Protein AF-A0A1E3YCH6-F1 (afdb_monomer)

Structure (mmCIF, N/CA/C/O backbone):
data_AF-A0A1E3YCH6-F1
#
_entry.id   AF-A0A1E3YCH6-F1
#
loop_
_atom_site.group_PDB
_atom_site.id
_atom_site.type_symbol
_atom_site.label_atom_id
_atom_site.label_alt_id
_atom_site.label_comp_id
_atom_site.label_asym_id
_atom_site.label_entity_id
_atom_site.label_seq_id
_atom_site.pdbx_PDB_ins_code
_atom_site.Cartn_x
_atom_site.Cartn_y
_atom_site.Cartn_z
_atom_site.occupancy
_atom_site.B_iso_or_equiv
_atom_site.auth_seq_id
_atom_site.auth_comp_id
_atom_site.auth_asym_id
_atom_site.auth_atom_id
_atom_site.pdbx_PDB_model_num
ATOM 1 N N . MET A 1 1 ? 40.379 -9.718 4.144 1.00 38.38 1 MET A N 1
ATOM 2 C CA . MET A 1 1 ? 40.893 -9.059 2.926 1.00 38.38 1 MET A CA 1
ATOM 3 C C . MET A 1 1 ? 40.021 -9.494 1.761 1.00 38.38 1 MET A C 1
ATOM 5 O O . MET A 1 1 ? 40.259 -10.548 1.189 1.00 38.38 1 MET A O 1
ATOM 9 N N . GLY A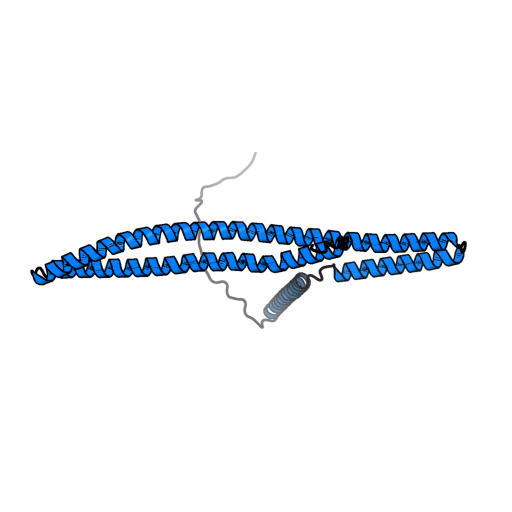 1 2 ? 38.925 -8.766 1.534 1.00 37.53 2 GLY A N 1
ATOM 10 C CA . GLY A 1 2 ? 37.940 -9.077 0.499 1.00 37.53 2 GLY A CA 1
ATOM 11 C C . GLY A 1 2 ? 38.467 -8.665 -0.868 1.00 37.53 2 GLY A C 1
ATOM 12 O O . GLY A 1 2 ? 38.965 -7.555 -1.035 1.00 37.53 2 GLY A O 1
ATOM 13 N N . PHE A 1 3 ? 38.409 -9.596 -1.808 1.00 41.53 3 PHE A N 1
ATOM 14 C CA . PHE A 1 3 ? 38.900 -9.455 -3.167 1.00 41.53 3 PHE A CA 1
ATOM 15 C C . PHE A 1 3 ? 37.960 -8.506 -3.930 1.00 41.53 3 PHE A C 1
ATOM 17 O O . PHE A 1 3 ? 36.980 -8.933 -4.533 1.00 41.53 3 PHE A O 1
ATOM 24 N N . PHE A 1 4 ? 38.222 -7.198 -3.852 1.00 44.94 4 PHE A N 1
ATOM 25 C CA . PHE A 1 4 ? 37.638 -6.215 -4.760 1.00 44.94 4 PHE A CA 1
ATOM 26 C C . PHE A 1 4 ? 38.246 -6.457 -6.139 1.00 44.94 4 PHE A C 1
ATOM 28 O O . PHE A 1 4 ? 39.256 -5.858 -6.504 1.00 44.94 4 PHE A O 1
ATOM 35 N N . ILE A 1 5 ? 37.653 -7.377 -6.901 1.00 47.94 5 ILE A N 1
ATOM 36 C CA . ILE A 1 5 ? 37.853 -7.400 -8.346 1.00 47.94 5 ILE A CA 1
ATOM 37 C C . ILE A 1 5 ? 37.174 -6.142 -8.859 1.00 47.94 5 ILE A C 1
ATOM 39 O O . ILE A 1 5 ? 35.973 -6.101 -9.104 1.00 47.94 5 ILE A O 1
ATOM 43 N N . SER A 1 6 ? 37.981 -5.102 -9.005 1.00 49.62 6 SER A N 1
ATOM 44 C CA . SER A 1 6 ? 37.776 -4.034 -9.963 1.00 49.62 6 SER A CA 1
ATOM 45 C C . SER A 1 6 ? 37.709 -4.651 -11.364 1.00 49.62 6 SER A C 1
ATOM 47 O O . SER A 1 6 ? 38.702 -4.689 -12.090 1.00 49.62 6 SER A O 1
ATOM 49 N N . LYS A 1 7 ? 36.551 -5.192 -11.743 1.00 47.59 7 LYS A N 1
ATOM 50 C CA . LYS A 1 7 ? 36.199 -5.367 -13.147 1.00 47.59 7 LYS A CA 1
ATOM 51 C C . LYS A 1 7 ? 35.344 -4.168 -13.500 1.00 47.59 7 LYS A C 1
ATOM 53 O O . LYS A 1 7 ? 34.335 -3.911 -12.857 1.00 47.59 7 LYS A O 1
ATOM 58 N N . ALA A 1 8 ? 35.785 -3.425 -14.504 1.00 49.09 8 ALA A N 1
ATOM 59 C CA . ALA A 1 8 ? 34.903 -2.594 -15.296 1.00 49.09 8 ALA A CA 1
ATOM 60 C C . ALA A 1 8 ? 33.828 -3.521 -15.885 1.00 49.09 8 ALA A C 1
ATOM 62 O O . ALA A 1 8 ? 34.021 -4.118 -16.941 1.00 49.09 8 ALA A O 1
ATOM 63 N N . GLU A 1 9 ? 32.771 -3.766 -15.121 1.00 57.81 9 GLU A N 1
ATOM 64 C CA . GLU A 1 9 ? 31.598 -4.499 -15.570 1.00 57.81 9 GLU A CA 1
ATOM 65 C C . GLU A 1 9 ? 31.009 -3.674 -16.714 1.00 57.81 9 GLU A C 1
ATOM 67 O O . GLU A 1 9 ? 30.908 -2.449 -16.593 1.00 57.81 9 GLU A O 1
ATOM 72 N N . ASP A 1 10 ? 30.765 -4.300 -17.872 1.00 76.50 10 ASP A N 1
ATOM 73 C CA . ASP A 1 10 ? 30.308 -3.572 -19.057 1.00 76.50 10 ASP A CA 1
ATOM 74 C C . ASP A 1 10 ? 29.110 -2.705 -18.639 1.00 76.50 10 ASP A C 1
ATOM 76 O O . ASP A 1 10 ? 28.150 -3.247 -18.082 1.00 76.50 10 ASP A O 1
ATOM 80 N N . PRO A 1 11 ? 29.128 -1.379 -18.884 1.00 77.62 11 PRO A N 1
ATOM 81 C CA . PRO A 1 11 ? 28.019 -0.508 -18.504 1.00 77.62 11 PRO A CA 1
ATOM 82 C C . PRO A 1 11 ? 26.674 -0.959 -19.094 1.00 77.62 11 PRO A C 1
ATOM 84 O O . PRO A 1 11 ? 25.625 -0.510 -18.646 1.00 77.62 11 PRO A O 1
ATOM 87 N N . GLU A 1 12 ? 26.694 -1.849 -20.090 1.00 79.56 12 GLU A N 1
ATOM 88 C CA . GLU A 1 12 ? 25.516 -2.534 -20.607 1.00 79.56 12 GLU A CA 1
ATOM 89 C C . GLU A 1 12 ? 24.907 -3.506 -19.596 1.00 79.56 12 GLU A C 1
ATOM 91 O O . GLU A 1 12 ? 23.718 -3.409 -19.308 1.00 79.56 12 GLU A O 1
ATOM 96 N N . VAL A 1 13 ? 25.729 -4.391 -19.031 1.00 84.75 13 VAL A N 1
ATOM 97 C CA . VAL A 1 13 ? 25.316 -5.398 -18.049 1.00 84.75 13 VAL A CA 1
ATOM 98 C C . VAL A 1 13 ? 24.802 -4.700 -16.797 1.00 84.75 13 VAL A C 1
ATOM 100 O O . VAL A 1 13 ? 23.682 -4.955 -16.376 1.00 84.75 13 VAL A O 1
ATOM 103 N N . MET A 1 14 ? 25.526 -3.691 -16.302 1.00 80.50 14 MET A N 1
ATOM 104 C CA . MET A 1 14 ? 25.080 -2.916 -15.137 1.00 80.50 14 MET A CA 1
ATOM 105 C C . MET A 1 14 ? 23.726 -2.225 -15.362 1.00 80.50 14 MET A C 1
ATOM 107 O O . MET A 1 14 ? 22.907 -2.120 -14.449 1.00 80.50 14 MET A O 1
ATOM 111 N N . LEU A 1 15 ? 23.477 -1.717 -16.574 1.00 84.06 15 LEU A N 1
ATOM 112 C CA . LEU A 1 15 ? 22.216 -1.055 -16.900 1.00 84.06 15 LEU A CA 1
ATOM 113 C C . LEU A 1 15 ? 21.072 -2.062 -17.086 1.00 84.06 15 LEU A C 1
ATOM 115 O O . LEU A 1 15 ? 19.935 -1.752 -16.730 1.00 84.06 15 LEU A O 1
ATOM 119 N N . GLN A 1 16 ? 21.361 -3.248 -17.625 1.00 85.25 16 GLN A N 1
ATOM 120 C CA . GLN A 1 16 ? 20.411 -4.359 -17.718 1.00 85.25 16 GLN A CA 1
ATOM 121 C C . GLN A 1 16 ? 20.028 -4.874 -16.326 1.00 85.25 16 GLN A C 1
ATOM 123 O O . GLN A 1 16 ? 18.833 -4.963 -16.036 1.00 85.25 16 GLN A O 1
ATOM 128 N N . ASP A 1 17 ? 21.007 -5.077 -15.445 1.00 84.44 17 ASP A N 1
ATOM 129 C CA . ASP A 1 17 ? 20.797 -5.469 -14.048 1.00 84.44 17 ASP A CA 1
ATOM 130 C C . ASP A 1 17 ? 19.935 -4.435 -13.315 1.00 84.44 17 ASP A C 1
ATOM 132 O O . ASP A 1 17 ? 18.950 -4.777 -12.661 1.00 84.44 17 ASP A O 1
ATOM 136 N N . ALA A 1 18 ? 20.226 -3.143 -13.504 1.00 81.75 18 ALA A N 1
ATOM 137 C CA . ALA A 1 18 ? 19.414 -2.070 -12.939 1.00 81.75 18 ALA A CA 1
ATOM 138 C C . ALA A 1 18 ? 17.969 -2.084 -13.475 1.00 81.75 18 ALA A C 1
ATOM 140 O O . ALA A 1 18 ? 17.027 -1.819 -12.726 1.00 81.75 18 ALA A O 1
ATOM 141 N N . ILE A 1 19 ? 17.750 -2.387 -14.762 1.00 83.75 19 ILE A N 1
ATOM 142 C CA . ILE A 1 19 ? 16.399 -2.536 -15.333 1.00 83.75 19 ILE A CA 1
ATOM 143 C C . ILE A 1 19 ? 15.665 -3.717 -14.698 1.00 83.75 19 ILE A C 1
ATOM 145 O O . ILE A 1 19 ? 14.473 -3.604 -14.400 1.00 83.75 19 ILE A O 1
ATOM 149 N N . GLU A 1 20 ? 16.343 -4.841 -14.500 1.00 87.50 20 GLU A N 1
ATOM 150 C CA . GLU A 1 20 ? 15.761 -6.018 -13.867 1.00 87.50 20 GLU A CA 1
ATOM 151 C C . GLU A 1 20 ? 15.415 -5.752 -12.397 1.00 87.50 20 GLU A C 1
ATOM 153 O O . GLU A 1 20 ? 14.291 -6.024 -11.968 1.00 87.50 20 GLU A O 1
ATOM 158 N N . GLU A 1 21 ? 16.299 -5.090 -11.653 1.00 86.00 21 GLU A N 1
ATOM 159 C CA . GLU A 1 21 ? 16.024 -4.651 -10.286 1.00 86.00 21 GLU A CA 1
ATOM 160 C C . GLU A 1 21 ? 14.825 -3.686 -10.229 1.00 86.00 21 GLU A C 1
ATOM 162 O O . GLU A 1 21 ? 13.919 -3.848 -9.402 1.00 86.00 21 GLU A O 1
ATOM 167 N N . MET A 1 22 ? 14.742 -2.723 -11.156 1.00 87.19 22 MET A N 1
ATOM 168 C CA . MET A 1 22 ? 13.583 -1.830 -11.288 1.00 87.19 22 MET A CA 1
ATOM 169 C C . MET A 1 22 ? 12.283 -2.600 -11.603 1.00 87.19 22 MET A C 1
ATOM 171 O O . MET A 1 22 ? 11.206 -2.258 -11.108 1.00 87.19 22 MET A O 1
ATOM 175 N N . ARG A 1 23 ? 12.351 -3.684 -12.386 1.00 86.56 23 ARG A N 1
ATOM 176 C CA . ARG A 1 23 ? 11.193 -4.555 -12.655 1.00 86.56 23 ARG A CA 1
ATOM 177 C C . ARG A 1 23 ? 10.772 -5.357 -11.427 1.00 86.56 23 ARG A C 1
ATOM 179 O O . ARG A 1 23 ? 9.576 -5.479 -11.179 1.00 86.56 23 ARG A O 1
ATOM 186 N N . ILE A 1 24 ? 11.724 -5.858 -10.643 1.00 90.06 24 ILE A N 1
ATOM 187 C CA . ILE A 1 24 ? 11.469 -6.619 -9.408 1.00 90.06 24 ILE A CA 1
ATOM 188 C C . ILE A 1 24 ? 10.917 -5.717 -8.295 1.00 90.06 24 ILE A C 1
ATOM 190 O O . ILE A 1 24 ? 10.119 -6.153 -7.461 1.00 90.06 24 ILE A O 1
ATOM 194 N N . THR A 1 25 ? 11.326 -4.452 -8.256 1.00 85.88 25 THR A N 1
ATOM 195 C CA . THR A 1 25 ? 10.873 -3.491 -7.239 1.00 85.88 25 THR A CA 1
ATOM 196 C C . THR A 1 25 ? 9.443 -3.003 -7.473 1.00 85.88 25 THR A C 1
ATOM 198 O O . THR A 1 25 ? 8.730 -2.772 -6.496 1.00 85.88 25 THR A O 1
ATOM 201 N N . MET A 1 26 ? 8.962 -2.928 -8.720 1.00 83.62 26 MET A N 1
ATOM 202 C CA . MET A 1 26 ? 7.580 -2.516 -9.020 1.00 83.62 26 MET A CA 1
ATOM 203 C C . MET A 1 26 ? 6.501 -3.338 -8.274 1.00 83.62 26 MET A C 1
ATOM 205 O O . MET A 1 26 ? 5.639 -2.732 -7.630 1.00 83.62 26 MET A O 1
ATOM 209 N N . PRO A 1 27 ? 6.534 -4.687 -8.274 1.00 87.06 27 PRO A N 1
ATOM 210 C CA . PRO A 1 27 ? 5.637 -5.507 -7.456 1.00 87.06 27 PRO A CA 1
ATOM 211 C C . PRO A 1 27 ? 5.798 -5.282 -5.950 1.00 87.06 27 PRO A C 1
ATOM 213 O O . PRO A 1 27 ? 4.807 -5.284 -5.218 1.00 87.06 27 PRO A O 1
ATOM 216 N N . LYS A 1 28 ? 7.029 -5.047 -5.470 1.00 87.56 28 LYS A N 1
ATOM 217 C CA .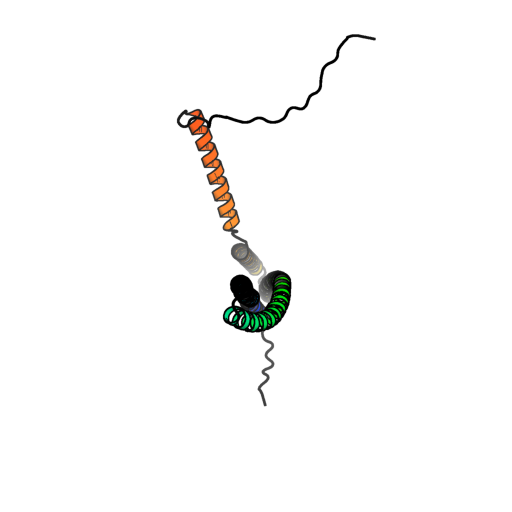 LYS A 1 28 ? 7.289 -4.794 -4.043 1.00 87.56 28 LYS A CA 1
ATOM 218 C C . LYS A 1 28 ? 6.605 -3.515 -3.567 1.00 87.56 28 LYS A C 1
ATOM 220 O O . LYS A 1 28 ? 6.048 -3.512 -2.473 1.00 87.56 28 LYS A O 1
ATOM 225 N N . LEU A 1 29 ? 6.540 -2.471 -4.395 1.00 88.12 29 LEU A N 1
ATOM 226 C CA . LEU A 1 29 ? 5.765 -1.267 -4.068 1.00 88.12 29 LEU A CA 1
ATOM 227 C C . LEU A 1 29 ? 4.274 -1.573 -3.847 1.00 88.12 29 LEU A C 1
ATOM 229 O O . LEU A 1 29 ? 3.649 -0.991 -2.965 1.00 88.12 29 LEU A O 1
ATOM 233 N N . ASN A 1 30 ? 3.707 -2.527 -4.594 1.00 89.25 30 ASN A N 1
ATOM 234 C CA . ASN A 1 30 ? 2.324 -2.953 -4.380 1.00 89.25 30 ASN A CA 1
ATOM 235 C C . ASN A 1 30 ? 2.145 -3.689 -3.042 1.00 89.25 30 ASN A C 1
ATOM 237 O O . ASN A 1 30 ? 1.131 -3.514 -2.376 1.00 89.25 30 ASN A O 1
ATOM 241 N N . SER A 1 31 ? 3.142 -4.466 -2.607 1.00 88.44 31 SER A N 1
ATOM 242 C CA . SER A 1 31 ? 3.097 -5.137 -1.299 1.00 88.44 31 SER A CA 1
ATOM 243 C C . SER A 1 31 ? 3.036 -4.153 -0.124 1.00 88.44 31 SER A C 1
ATOM 245 O O . SER A 1 31 ? 2.313 -4.406 0.835 1.00 88.44 31 SER A O 1
ATOM 247 N N . VAL A 1 32 ? 3.697 -2.992 -0.225 1.00 88.38 32 VAL A N 1
ATOM 248 C CA . VAL A 1 32 ? 3.603 -1.913 0.779 1.00 88.38 32 VAL A CA 1
ATOM 249 C C . VAL A 1 32 ? 2.179 -1.363 0.854 1.00 88.38 32 VAL A C 1
ATOM 251 O O . VAL A 1 32 ? 1.640 -1.146 1.941 1.00 88.38 32 VAL A O 1
ATOM 254 N N . LEU A 1 33 ? 1.534 -1.180 -0.299 1.00 91.00 33 LEU A N 1
ATOM 255 C CA . LEU A 1 33 ? 0.151 -0.724 -0.352 1.00 91.00 33 LEU A CA 1
ATOM 256 C C . LEU A 1 33 ? -0.813 -1.748 0.266 1.00 91.00 33 LEU A C 1
ATOM 258 O O . LEU A 1 33 ? -1.707 -1.380 1.026 1.00 91.00 33 LEU A O 1
ATOM 262 N N . VAL A 1 34 ? -0.598 -3.035 -0.011 1.00 93.44 34 VAL A N 1
ATOM 263 C CA . VAL A 1 34 ? -1.381 -4.127 0.583 1.00 93.44 34 VAL A CA 1
ATOM 264 C C . VAL A 1 34 ? -1.176 -4.188 2.096 1.00 93.44 34 VAL A C 1
ATOM 266 O O . VAL A 1 34 ? -2.154 -4.269 2.832 1.00 93.44 34 VAL A O 1
ATOM 269 N N . ALA A 1 35 ? 0.065 -4.091 2.576 1.00 92.06 35 ALA A N 1
ATOM 270 C CA . ALA A 1 35 ? 0.373 -4.119 4.003 1.00 92.06 35 ALA A CA 1
ATOM 271 C C . ALA A 1 35 ? -0.266 -2.937 4.749 1.00 92.06 35 ALA A C 1
ATOM 273 O O . ALA A 1 35 ? -0.913 -3.127 5.776 1.00 92.06 35 ALA A O 1
ATOM 274 N N . THR A 1 36 ? -0.153 -1.720 4.206 1.00 93.19 36 THR A N 1
ATOM 275 C CA . THR A 1 36 ? -0.797 -0.538 4.804 1.00 93.19 36 THR A CA 1
ATOM 276 C C . THR A 1 36 ? -2.320 -0.652 4.783 1.00 93.19 36 THR A C 1
ATOM 278 O O . THR A 1 36 ? -2.962 -0.317 5.777 1.00 93.19 36 THR A O 1
ATOM 281 N N . ARG A 1 37 ? -2.912 -1.196 3.709 1.00 95.81 37 ARG A N 1
ATOM 282 C CA . ARG A 1 37 ? -4.358 -1.450 3.651 1.00 95.81 37 ARG A CA 1
ATOM 283 C C . ARG A 1 37 ? -4.801 -2.491 4.673 1.00 95.81 37 ARG A C 1
ATOM 285 O O . ARG A 1 37 ? -5.828 -2.296 5.313 1.00 95.81 37 ARG A O 1
ATOM 292 N N . ALA A 1 38 ? -4.036 -3.567 4.842 1.00 95.69 38 ALA A N 1
ATOM 293 C CA . ALA A 1 38 ? -4.321 -4.600 5.832 1.00 95.69 38 ALA A CA 1
ATOM 294 C C . ALA A 1 38 ? -4.332 -4.019 7.254 1.00 95.69 38 ALA A C 1
ATOM 296 O O . ALA A 1 38 ? -5.237 -4.318 8.027 1.00 95.69 38 ALA A O 1
ATOM 297 N N . THR A 1 39 ? -3.393 -3.122 7.576 1.00 94.44 39 THR A N 1
ATOM 298 C CA . THR A 1 39 ? -3.386 -2.407 8.863 1.00 94.44 39 THR A CA 1
ATOM 299 C C . THR A 1 39 ? -4.640 -1.556 9.058 1.00 94.44 39 THR A C 1
ATOM 301 O O . THR A 1 39 ? -5.219 -1.581 10.142 1.00 94.44 39 THR A O 1
ATOM 304 N N . VAL A 1 40 ? -5.082 -0.834 8.021 1.00 96.88 40 VAL A N 1
ATOM 305 C CA . VAL A 1 40 ? -6.324 -0.042 8.072 1.00 96.88 40 VAL A CA 1
ATOM 306 C C . VAL A 1 40 ? -7.535 -0.936 8.328 1.00 96.88 40 VAL A C 1
ATOM 308 O O . VAL A 1 40 ? -8.313 -0.632 9.224 1.00 96.88 40 VAL A O 1
ATOM 311 N N . ILE A 1 41 ? -7.671 -2.040 7.585 1.00 97.25 41 ILE A N 1
ATOM 312 C CA . ILE A 1 41 ? -8.794 -2.980 7.732 1.00 97.25 41 ILE A CA 1
ATOM 313 C C . ILE A 1 41 ? -8.805 -3.588 9.136 1.00 97.25 41 ILE A C 1
ATOM 315 O O . ILE A 1 41 ? -9.840 -3.592 9.789 1.00 97.25 41 ILE A O 1
ATOM 319 N N . ARG A 1 42 ? -7.649 -4.028 9.643 1.00 97.56 42 ARG A N 1
ATOM 320 C CA . ARG A 1 42 ? -7.539 -4.586 10.996 1.00 97.56 42 ARG A CA 1
ATOM 321 C C . ARG A 1 42 ? -8.027 -3.598 12.060 1.00 97.56 42 ARG A C 1
ATOM 323 O O . ARG A 1 42 ? -8.783 -3.972 12.948 1.00 97.56 42 ARG A O 1
ATOM 330 N N . LEU A 1 43 ? -7.591 -2.339 11.973 1.00 97.38 43 LEU A N 1
ATOM 331 C CA . LEU A 1 43 ? -8.007 -1.285 12.905 1.00 97.38 43 LEU A CA 1
ATOM 332 C C . LEU A 1 43 ? -9.485 -0.911 12.736 1.00 97.38 43 LEU A C 1
ATOM 334 O O . LEU A 1 43 ? -10.142 -0.542 13.703 1.00 97.38 43 LEU A O 1
ATOM 338 N N . GLU A 1 44 ? -10.010 -1.009 11.516 1.00 96.94 44 GLU A N 1
ATOM 339 C CA . GLU A 1 44 ? -11.425 -0.794 11.219 1.00 96.94 44 GLU A CA 1
ATOM 340 C C . GLU A 1 44 ? -12.307 -1.865 11.875 1.00 96.94 44 GLU A C 1
ATOM 342 O O . GLU A 1 44 ? -13.285 -1.536 12.543 1.00 96.94 44 GLU A O 1
ATOM 347 N N . GLU A 1 45 ? -11.924 -3.136 11.749 1.00 97.94 45 GLU A N 1
ATOM 348 C CA . GLU A 1 45 ? -12.607 -4.262 12.392 1.00 97.94 45 GLU A CA 1
ATOM 349 C C . GLU A 1 45 ? -12.553 -4.161 13.922 1.00 97.94 45 GLU A C 1
ATOM 351 O O . GLU A 1 45 ? -13.562 -4.380 14.595 1.00 97.94 45 GLU A O 1
ATOM 356 N N . GLU A 1 46 ? -11.398 -3.780 14.476 1.00 97.25 46 GLU A N 1
ATOM 357 C CA . GLU A 1 46 ? -11.203 -3.569 15.914 1.00 97.25 46 GLU A CA 1
ATOM 358 C C . GLU A 1 46 ? -12.084 -2.425 16.441 1.00 97.25 46 GLU A C 1
ATOM 360 O O . GLU A 1 46 ? -12.808 -2.596 17.425 1.00 97.25 46 GLU A O 1
ATOM 365 N N . ARG A 1 47 ? -12.107 -1.286 15.735 1.00 97.31 47 ARG A N 1
ATOM 366 C CA . ARG A 1 47 ? -13.012 -0.162 16.018 1.00 97.31 47 ARG A CA 1
ATOM 367 C C . ARG A 1 47 ? -14.467 -0.621 16.022 1.00 97.31 47 ARG A C 1
ATOM 369 O O . ARG A 1 47 ? -15.208 -0.301 16.950 1.00 97.31 47 ARG A O 1
ATOM 376 N N . ASP A 1 48 ? -14.891 -1.347 14.993 1.00 97.56 48 ASP A N 1
ATOM 377 C CA . ASP A 1 48 ? -16.282 -1.775 14.845 1.00 97.56 48 ASP A CA 1
ATOM 378 C C . ASP A 1 48 ? -16.694 -2.771 15.931 1.00 97.56 48 ASP A C 1
ATOM 380 O O . ASP A 1 48 ? -17.820 -2.710 16.432 1.00 97.56 48 ASP A O 1
ATOM 384 N N . ALA A 1 49 ? -15.788 -3.666 16.328 1.00 97.44 49 ALA A N 1
A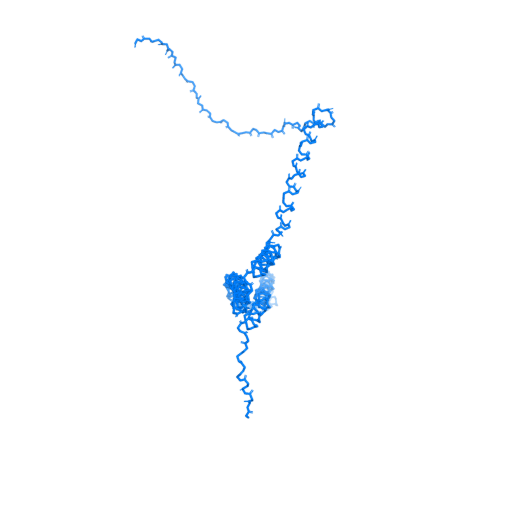TOM 385 C CA . ALA A 1 49 ? -16.002 -4.571 17.449 1.00 97.44 49 ALA A CA 1
ATOM 386 C C . ALA A 1 49 ? -16.187 -3.793 18.761 1.00 97.44 49 ALA A C 1
ATOM 388 O O . ALA A 1 49 ? -17.181 -4.008 19.459 1.00 97.44 49 ALA A O 1
ATOM 389 N N . LEU A 1 50 ? -15.299 -2.837 19.055 1.00 97.50 50 LEU A N 1
ATOM 390 C CA . LEU A 1 50 ? -15.399 -1.983 20.241 1.00 97.50 50 LEU A CA 1
ATOM 391 C C . LEU A 1 50 ? -16.701 -1.171 20.244 1.00 97.50 50 LEU A C 1
ATOM 393 O O . LEU A 1 50 ? -17.411 -1.166 21.245 1.00 97.50 50 LEU A O 1
ATOM 397 N N . GLN A 1 51 ? -17.095 -0.570 19.118 1.00 97.62 51 GLN A N 1
ATOM 398 C CA . GLN A 1 51 ? -18.361 0.170 19.013 1.00 97.62 51 GLN A CA 1
ATOM 399 C C . GLN A 1 51 ? -19.594 -0.707 19.255 1.00 97.62 51 GLN A C 1
ATOM 401 O O . GLN A 1 51 ? -20.577 -0.252 19.844 1.00 97.62 51 GLN A O 1
ATOM 406 N N . ARG A 1 52 ? -19.584 -1.966 18.799 1.00 97.94 52 ARG A N 1
ATOM 407 C CA . ARG A 1 52 ? -20.679 -2.909 19.085 1.00 97.94 52 ARG A CA 1
ATOM 408 C C . ARG A 1 52 ? -20.748 -3.217 20.576 1.00 97.94 52 ARG A C 1
ATOM 410 O O . ARG A 1 52 ? -21.835 -3.161 21.147 1.00 97.94 52 ARG A O 1
ATOM 417 N N . THR A 1 53 ? -19.609 -3.484 21.208 1.00 96.81 53 THR A N 1
ATOM 418 C CA . THR A 1 53 ? -19.540 -3.728 22.654 1.00 96.81 53 THR A CA 1
ATOM 419 C C . THR A 1 53 ? -19.985 -2.501 23.450 1.00 96.81 53 THR A C 1
ATOM 421 O O . THR A 1 53 ? -20.767 -2.648 24.385 1.00 96.81 53 THR A O 1
ATOM 424 N N . GLU A 1 54 ? -19.601 -1.290 23.035 1.00 96.81 54 GLU A N 1
ATOM 425 C CA . GLU A 1 54 ? -20.051 -0.035 23.651 1.00 96.81 54 GLU A CA 1
ATOM 426 C C . GLU A 1 54 ? -21.580 0.085 23.640 1.00 96.81 54 GLU A C 1
ATOM 428 O O . GLU A 1 54 ? -22.199 0.390 24.663 1.00 96.81 54 GLU A O 1
ATOM 433 N N . ARG A 1 55 ? -22.207 -0.186 22.487 1.00 97.31 55 ARG A N 1
ATOM 434 C CA . ARG A 1 55 ? -23.670 -0.152 22.341 1.00 97.31 55 ARG A CA 1
ATOM 435 C C . ARG A 1 55 ? -24.342 -1.198 23.223 1.00 97.31 55 ARG A C 1
ATOM 437 O O . ARG A 1 55 ? -25.346 -0.884 23.858 1.00 97.31 55 ARG A O 1
ATOM 444 N N . ASN A 1 56 ? -23.784 -2.406 23.281 1.00 96.50 56 ASN A N 1
ATOM 445 C CA . ASN A 1 56 ? -24.320 -3.497 24.090 1.00 96.50 56 ASN A CA 1
ATOM 446 C C . ASN A 1 56 ? -24.247 -3.176 25.588 1.00 96.50 56 ASN A C 1
ATOM 448 O O . ASN A 1 56 ? -25.265 -3.282 26.266 1.00 96.50 56 ASN A O 1
ATOM 452 N N . LEU A 1 57 ? -23.093 -2.715 26.082 1.00 95.19 57 LEU A N 1
ATOM 453 C CA . LEU A 1 57 ? -22.925 -2.282 27.474 1.00 95.19 57 LEU A CA 1
ATOM 454 C C . LEU A 1 57 ? -23.848 -1.109 27.803 1.00 95.19 57 LEU A C 1
ATOM 456 O O . LEU A 1 57 ? -24.536 -1.121 28.816 1.00 95.19 57 LEU A O 1
ATOM 460 N N . THR A 1 58 ? -23.946 -0.123 26.911 1.00 96.25 58 THR A N 1
ATOM 461 C CA . THR A 1 58 ? -24.853 1.016 27.106 1.00 96.25 58 THR A CA 1
ATOM 462 C C . THR A 1 58 ? -26.312 0.560 27.215 1.00 96.25 58 THR A C 1
ATOM 464 O O . THR A 1 58 ? -27.047 1.045 28.075 1.00 96.25 58 THR A O 1
ATOM 467 N N . ALA A 1 59 ? -26.744 -0.383 26.373 1.00 96.62 59 ALA A N 1
ATOM 468 C CA . ALA A 1 59 ? -28.089 -0.946 26.432 1.00 96.62 59 ALA A CA 1
ATOM 469 C C . ALA A 1 59 ? -28.318 -1.781 27.706 1.00 96.62 59 ALA A C 1
ATOM 471 O O . ALA A 1 59 ? -29.383 -1.668 28.316 1.00 96.62 59 ALA A O 1
ATOM 472 N N . ALA A 1 60 ? -27.325 -2.570 28.129 1.00 93.88 60 ALA A N 1
ATOM 473 C CA . ALA A 1 60 ? -27.368 -3.359 29.360 1.00 93.88 60 ALA A CA 1
ATOM 474 C C . ALA A 1 60 ? -27.499 -2.461 30.599 1.00 93.88 60 ALA A C 1
ATOM 476 O O . ALA A 1 60 ? -28.426 -2.643 31.389 1.00 93.88 60 ALA A O 1
ATOM 477 N N . ILE A 1 61 ? -26.675 -1.412 30.695 1.00 94.75 61 ILE A N 1
ATOM 478 C CA . ILE A 1 61 ? -26.749 -0.397 31.755 1.00 94.75 61 ILE A CA 1
ATOM 479 C C . ILE A 1 61 ? -28.136 0.252 31.773 1.00 94.75 61 ILE A C 1
ATOM 481 O O . ILE A 1 61 ? -28.764 0.356 32.824 1.00 94.75 61 ILE A O 1
ATOM 485 N N . GLN A 1 62 ? -28.663 0.661 30.614 1.00 95.12 62 GLN A N 1
ATOM 486 C CA . GLN A 1 62 ? -30.002 1.254 30.537 1.00 95.12 62 GLN A CA 1
ATOM 487 C C . GLN A 1 62 ? -31.101 0.292 31.002 1.00 95.12 62 GLN A C 1
ATOM 489 O O . GLN A 1 62 ? -32.047 0.727 31.659 1.00 95.12 62 GLN A O 1
ATOM 494 N N . ALA A 1 63 ? -31.002 -0.996 30.670 1.00 94.56 63 ALA A N 1
ATOM 495 C CA . ALA A 1 63 ? -31.958 -2.009 31.108 1.00 94.56 63 ALA A CA 1
ATOM 496 C C . ALA A 1 63 ? -31.880 -2.243 32.625 1.00 94.56 63 ALA A C 1
ATOM 498 O O . ALA A 1 63 ? -32.910 -2.220 33.297 1.00 94.56 63 ALA A O 1
ATOM 499 N N . ALA A 1 64 ? -30.673 -2.378 33.173 1.00 92.31 64 ALA A N 1
ATOM 500 C CA . ALA A 1 64 ? -30.439 -2.568 34.601 1.00 92.31 64 ALA A CA 1
ATOM 501 C C . ALA A 1 64 ? -30.913 -1.362 35.438 1.00 92.31 64 ALA A C 1
ATOM 503 O O . ALA A 1 64 ? -31.544 -1.521 36.483 1.00 92.31 64 ALA A O 1
ATOM 504 N N . LEU A 1 65 ? -30.705 -0.139 34.939 1.00 91.75 65 LEU A N 1
ATOM 505 C CA . LEU A 1 65 ? -31.221 1.077 35.574 1.00 91.75 65 LEU A CA 1
ATOM 506 C C . LEU A 1 65 ? -32.755 1.169 35.540 1.00 91.75 65 LEU A C 1
ATOM 508 O O . LEU A 1 65 ? -33.340 1.750 36.454 1.00 91.75 65 LEU A O 1
ATOM 512 N N . ARG A 1 66 ? -33.407 0.612 34.509 1.00 93.94 66 ARG A N 1
ATOM 513 C CA . ARG A 1 66 ? -34.877 0.554 34.406 1.00 93.94 66 ARG A CA 1
ATOM 514 C C . ARG A 1 66 ? -35.498 -0.489 35.331 1.00 93.94 66 ARG A C 1
ATOM 516 O O . ARG A 1 66 ? -36.603 -0.251 35.805 1.00 93.94 66 ARG A O 1
ATOM 523 N N . ASP A 1 67 ? -34.812 -1.603 35.581 1.00 93.94 67 ASP A N 1
ATOM 524 C CA . ASP A 1 67 ? -35.250 -2.620 36.548 1.00 93.94 67 ASP A CA 1
ATOM 525 C C . ASP A 1 67 ? -35.319 -2.045 37.974 1.00 93.94 67 ASP A C 1
ATOM 527 O O . ASP A 1 67 ? -36.253 -2.310 38.727 1.00 93.94 67 ASP A O 1
ATOM 531 N N . GLY A 1 68 ? -34.359 -1.186 38.336 1.00 86.69 68 GLY A N 1
ATOM 532 C CA . GLY A 1 68 ? -34.406 -0.392 39.567 1.00 86.69 68 GLY A CA 1
ATOM 533 C C . GLY A 1 68 ? -34.154 -1.176 40.861 1.00 86.69 68 GLY A C 1
ATOM 534 O O . GLY A 1 68 ? -34.124 -0.570 41.935 1.00 86.69 68 GLY A O 1
ATOM 535 N N . SER A 1 69 ? -33.932 -2.492 40.783 1.00 92.88 69 SER A N 1
ATOM 536 C CA . SER A 1 69 ? -33.534 -3.310 41.928 1.00 92.88 69 SER A CA 1
ATOM 537 C C . SER A 1 69 ? -32.105 -2.983 42.388 1.00 92.8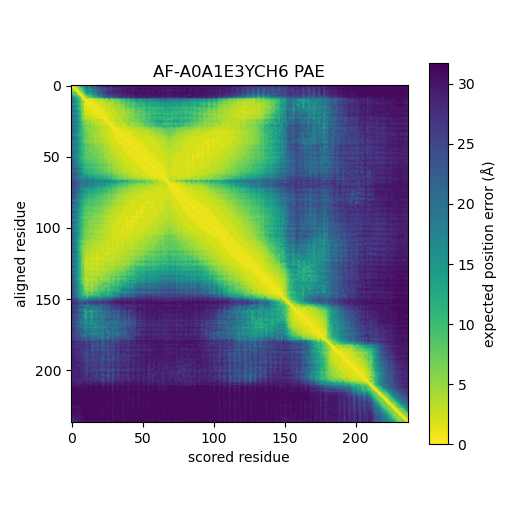8 69 SER A C 1
ATOM 539 O O . SER A 1 69 ? -31.253 -2.541 41.613 1.00 92.88 69 SER A O 1
ATOM 541 N N . ALA A 1 70 ? -31.814 -3.210 43.674 1.00 90.38 70 ALA A N 1
ATOM 542 C CA . ALA A 1 70 ? -30.475 -2.978 44.225 1.00 90.38 70 ALA A CA 1
ATOM 543 C C . ALA A 1 70 ? -29.409 -3.872 43.560 1.00 90.38 70 ALA A C 1
ATOM 545 O O . ALA A 1 70 ? -28.291 -3.423 43.327 1.00 90.38 70 ALA A O 1
ATOM 546 N N . ALA A 1 71 ? -29.775 -5.109 43.205 1.00 90.44 71 ALA A N 1
ATOM 547 C CA . ALA A 1 71 ? -28.896 -6.030 42.491 1.00 90.44 71 ALA A CA 1
ATOM 548 C C . ALA A 1 71 ? -28.603 -5.548 41.060 1.00 90.44 71 ALA A C 1
ATOM 550 O O . ALA A 1 71 ? -27.445 -5.531 40.653 1.00 90.44 71 ALA A O 1
ATOM 551 N N . ALA A 1 72 ? -29.620 -5.087 40.320 1.00 90.62 72 ALA A N 1
ATOM 552 C CA . ALA A 1 72 ? -29.427 -4.551 38.973 1.00 90.62 72 ALA A CA 1
ATOM 553 C C . ALA A 1 72 ? -28.588 -3.264 38.970 1.00 90.62 72 ALA A C 1
ATOM 555 O O . ALA A 1 72 ? -27.763 -3.073 38.079 1.00 90.62 72 ALA A O 1
ATOM 556 N N . ARG A 1 73 ? -28.724 -2.404 39.989 1.00 91.81 73 ARG A N 1
ATOM 557 C CA . ARG A 1 73 ? -27.846 -1.230 40.127 1.00 91.81 73 ARG A CA 1
ATOM 558 C C . ARG A 1 73 ? -26.378 -1.594 40.314 1.00 91.81 73 ARG A C 1
ATOM 560 O O . ARG A 1 73 ? -25.544 -0.947 39.694 1.00 91.81 73 ARG A O 1
ATOM 567 N N . ALA A 1 74 ? -26.067 -2.618 41.108 1.00 92.56 74 ALA A N 1
ATOM 568 C CA . ALA A 1 74 ? -24.681 -3.041 41.305 1.00 92.56 74 ALA A CA 1
ATOM 569 C C . ALA A 1 74 ? -24.044 -3.518 39.983 1.00 92.56 74 ALA A C 1
ATOM 571 O O . ALA A 1 74 ? -22.914 -3.151 39.673 1.00 92.56 74 ALA A O 1
ATOM 572 N N . VAL A 1 75 ? -24.804 -4.257 39.163 1.00 92.44 75 VAL A N 1
ATOM 573 C CA . VAL A 1 75 ? -24.371 -4.680 37.817 1.00 92.44 75 VAL A CA 1
ATOM 574 C C . VAL A 1 75 ? -24.163 -3.473 36.897 1.00 92.44 75 VAL A C 1
ATOM 576 O O . VAL A 1 75 ? -23.154 -3.391 36.207 1.00 92.44 75 VAL A O 1
ATOM 579 N N . ALA A 1 76 ? -25.073 -2.495 36.925 1.00 92.88 76 ALA A N 1
ATOM 580 C CA . ALA A 1 76 ? -24.944 -1.280 36.121 1.00 92.88 76 ALA A CA 1
ATOM 581 C C . ALA A 1 76 ? -23.705 -0.445 36.490 1.00 92.88 76 ALA A C 1
ATOM 583 O O . ALA A 1 76 ? -23.112 0.185 35.615 1.00 92.88 76 ALA A O 1
ATOM 584 N N . GLU A 1 77 ? -23.320 -0.417 37.769 1.00 93.69 77 GLU A N 1
ATOM 585 C CA . GLU A 1 77 ? -22.098 0.252 38.231 1.00 93.69 77 GLU A CA 1
ATOM 586 C C . GLU A 1 77 ? -20.840 -0.443 37.693 1.00 93.69 77 GLU A C 1
ATOM 588 O O . GLU A 1 77 ? -19.937 0.232 37.195 1.00 93.69 77 GLU A O 1
ATOM 593 N N . GLU A 1 78 ? -20.797 -1.778 37.718 1.00 94.25 78 GLU A N 1
ATOM 594 C CA . GLU A 1 78 ? -19.691 -2.556 37.150 1.00 94.25 78 GLU A CA 1
ATOM 595 C C . GLU A 1 78 ? -19.590 -2.375 35.625 1.00 94.25 78 GLU A C 1
ATOM 597 O O . GLU A 1 78 ? -18.520 -2.040 35.105 1.00 94.25 78 GLU A O 1
ATOM 602 N N . ASP A 1 79 ? -20.713 -2.493 34.913 1.00 93.50 79 ASP A N 1
ATOM 603 C CA . ASP A 1 79 ? -20.786 -2.276 33.465 1.00 93.50 79 ASP A CA 1
ATOM 604 C C . ASP A 1 79 ? -20.380 -0.843 33.079 1.00 93.50 79 ASP A C 1
ATOM 606 O O . ASP A 1 79 ? -19.768 -0.629 32.031 1.00 93.50 79 ASP A O 1
ATOM 610 N N . ALA A 1 80 ? -20.679 0.158 33.915 1.00 93.81 80 ALA A N 1
ATOM 611 C CA . ALA A 1 80 ? -20.284 1.546 33.672 1.00 93.81 80 ALA A CA 1
ATOM 612 C C . ALA A 1 80 ? -18.762 1.742 33.748 1.00 93.81 80 ALA A C 1
ATOM 614 O O . ALA A 1 80 ? -18.199 2.478 32.930 1.00 93.81 80 ALA A O 1
ATOM 615 N N . VAL A 1 81 ? -18.085 1.063 34.680 1.00 96.31 81 VAL A N 1
ATOM 616 C CA . VAL A 1 81 ? -16.616 1.071 34.758 1.00 96.31 81 VAL A CA 1
ATOM 617 C C . VAL A 1 81 ? -16.018 0.415 33.512 1.00 96.31 81 VAL A C 1
ATOM 619 O O . VAL A 1 81 ? -15.112 0.982 32.893 1.00 96.31 81 VAL A O 1
ATOM 622 N N . GLN A 1 82 ? -16.562 -0.729 33.088 1.00 94.94 82 GLN A N 1
ATOM 623 C CA . GLN A 1 82 ? -16.131 -1.404 31.859 1.00 94.94 82 GLN A CA 1
ATOM 624 C C . GLN A 1 82 ? -16.356 -0.529 30.618 1.00 94.94 82 GLN A C 1
ATOM 626 O O . GLN A 1 82 ? -15.472 -0.415 29.768 1.00 94.94 82 GLN A O 1
ATOM 631 N N . LEU A 1 83 ? -17.505 0.148 30.532 1.00 96.56 83 LEU A N 1
ATOM 632 C CA . LEU A 1 83 ? -17.828 1.072 29.447 1.00 96.56 83 LEU A CA 1
ATOM 633 C C . LEU A 1 83 ? -16.834 2.235 29.380 1.00 96.56 83 LEU A C 1
ATOM 635 O O . LEU A 1 83 ? -16.444 2.652 28.288 1.00 96.56 83 LEU A O 1
ATOM 639 N N . GLN A 1 84 ? -16.416 2.770 30.529 1.00 96.62 84 GLN A N 1
ATOM 640 C CA . GLN A 1 84 ? -15.444 3.856 30.566 1.00 96.62 84 GLN A CA 1
ATOM 641 C C . GLN A 1 84 ? -14.074 3.409 30.052 1.00 96.62 84 GLN A C 1
ATOM 643 O O . GLN A 1 84 ? -13.486 4.123 29.239 1.00 96.62 84 GLN A O 1
ATOM 648 N N . GLN A 1 85 ? -13.600 2.226 30.452 1.00 95.81 85 GLN A N 1
ATOM 649 C CA . GLN A 1 85 ? -12.355 1.666 29.920 1.00 95.81 85 GLN A CA 1
ATOM 650 C C . GLN A 1 85 ? -12.453 1.438 28.406 1.00 95.81 85 GLN A C 1
ATOM 652 O O . GLN A 1 85 ? -11.602 1.894 27.647 1.00 95.81 85 GLN A O 1
ATOM 657 N N . LEU A 1 86 ? -13.551 0.833 27.955 1.00 97.62 86 LEU A N 1
ATOM 658 C CA . LEU A 1 86 ? -13.781 0.548 26.544 1.00 97.62 86 LEU A CA 1
ATOM 659 C C . LEU A 1 86 ? -13.835 1.818 25.679 1.00 97.62 86 LEU A C 1
ATOM 661 O O . LEU A 1 86 ? -13.390 1.806 24.535 1.00 97.62 86 LEU A O 1
ATOM 665 N N . ARG A 1 87 ? -14.340 2.935 26.214 1.00 97.12 87 ARG A N 1
ATOM 666 C CA . ARG A 1 87 ? -14.321 4.235 25.523 1.00 97.12 87 ARG A CA 1
ATOM 667 C C . ARG A 1 87 ? -12.918 4.809 25.364 1.00 97.12 87 ARG A C 1
ATOM 669 O O . ARG A 1 87 ? -12.651 5.439 24.343 1.00 97.12 87 ARG A O 1
ATOM 676 N N . VAL A 1 88 ? -12.040 4.608 26.347 1.00 97.69 88 VAL A N 1
ATOM 677 C CA . VAL A 1 88 ? -10.626 5.004 26.245 1.00 97.69 88 VAL A CA 1
ATOM 678 C C . VAL A 1 88 ? -9.939 4.189 25.153 1.00 97.69 88 VAL A C 1
ATOM 680 O O . VAL A 1 88 ? -9.282 4.764 24.283 1.00 97.69 88 VAL A O 1
ATOM 683 N N . ASP A 1 89 ? -10.162 2.876 25.150 1.00 96.12 89 ASP A N 1
ATOM 684 C CA . ASP A 1 89 ? -9.607 1.978 24.138 1.00 96.12 89 ASP A CA 1
ATOM 685 C C . ASP A 1 89 ? -10.132 2.348 22.741 1.00 96.12 89 ASP A C 1
ATOM 687 O O . ASP A 1 89 ? -9.350 2.546 21.814 1.00 96.12 89 ASP A O 1
ATOM 691 N N . LEU A 1 90 ? -11.445 2.571 22.605 1.00 97.56 90 LEU A N 1
ATOM 692 C CA . LEU A 1 90 ? -12.075 2.991 21.351 1.00 97.56 90 LEU A CA 1
ATOM 693 C C . LEU A 1 90 ? -11.513 4.320 20.831 1.00 97.56 90 LEU A C 1
ATOM 695 O O . LEU A 1 90 ? -11.273 4.446 19.630 1.00 97.56 90 LEU A O 1
ATOM 699 N N . ALA A 1 91 ? -11.299 5.306 21.706 1.00 97.38 91 ALA A N 1
ATOM 700 C CA . ALA A 1 91 ? -10.697 6.578 21.320 1.00 97.38 91 ALA A CA 1
ATOM 701 C C . ALA A 1 91 ? -9.275 6.377 20.773 1.00 97.38 91 ALA A C 1
ATOM 703 O O . ALA A 1 91 ? -8.950 6.898 19.705 1.00 97.38 91 ALA A O 1
ATOM 704 N N . SER A 1 92 ? -8.461 5.551 21.441 1.00 97.62 92 SER A N 1
ATOM 705 C CA . SER A 1 92 ? -7.118 5.214 20.960 1.00 97.62 92 SER A CA 1
ATOM 706 C C . SER A 1 92 ? -7.157 4.498 19.606 1.00 97.62 92 SER A C 1
ATOM 708 O O . SER A 1 92 ? -6.438 4.880 18.681 1.00 97.62 92 SER A O 1
ATOM 710 N N . THR A 1 93 ? -8.034 3.505 19.440 1.00 97.25 93 THR A N 1
ATOM 711 C CA . THR A 1 93 ? -8.185 2.772 18.175 1.00 97.25 93 THR A CA 1
ATOM 712 C C . THR A 1 93 ? -8.655 3.689 17.043 1.00 97.25 93 THR A C 1
ATOM 714 O O . THR A 1 93 ? -8.171 3.565 15.918 1.00 97.25 93 THR A O 1
ATOM 717 N N . LEU A 1 94 ? -9.543 4.653 17.315 1.00 97.75 94 LEU A N 1
ATOM 718 C CA . LEU A 1 94 ? -9.986 5.649 16.332 1.00 97.75 94 LEU A CA 1
ATOM 719 C C . LEU A 1 94 ? -8.842 6.555 15.862 1.00 97.75 94 LEU A C 1
ATOM 721 O O . LEU A 1 94 ? -8.717 6.807 14.661 1.00 97.75 94 LEU A O 1
ATOM 725 N N . GLU A 1 95 ? -7.995 7.021 16.780 1.00 97.81 95 GLU A N 1
ATOM 726 C CA . GLU A 1 95 ? -6.814 7.820 16.439 1.00 97.81 95 GLU A CA 1
ATOM 727 C C . GLU A 1 95 ? -5.818 7.018 15.593 1.00 97.81 95 GLU A C 1
ATOM 729 O O . GLU A 1 95 ? -5.343 7.497 14.556 1.00 97.81 95 GLU A O 1
ATOM 734 N N . GLN A 1 96 ? -5.547 5.770 15.989 1.00 96.31 96 GLN A N 1
ATOM 735 C CA . GLN A 1 96 ? -4.678 4.861 15.242 1.00 96.31 96 GLN A CA 1
ATOM 736 C C . GLN A 1 96 ? -5.234 4.575 13.844 1.00 96.31 96 GLN A C 1
ATOM 738 O O . GLN A 1 96 ? -4.486 4.621 12.866 1.00 96.31 96 GLN A O 1
ATOM 743 N N . TRP A 1 97 ? -6.542 4.335 13.727 1.00 97.69 97 TRP A N 1
ATOM 744 C CA . TRP A 1 97 ? -7.216 4.111 12.450 1.00 97.69 97 TRP A CA 1
ATOM 745 C C . TRP A 1 97 ? -7.126 5.339 11.538 1.00 97.69 97 TRP A C 1
ATOM 747 O O . TRP A 1 97 ? -6.745 5.215 10.374 1.00 97.69 97 TRP A O 1
ATOM 757 N N . ALA A 1 98 ? -7.394 6.538 12.064 1.00 96.69 98 ALA A N 1
ATOM 758 C CA . ALA A 1 98 ? -7.296 7.779 11.297 1.00 96.69 98 ALA A CA 1
ATOM 759 C C . ALA A 1 98 ? -5.860 8.047 10.813 1.00 96.69 98 ALA A C 1
ATOM 761 O O . ALA A 1 98 ? -5.648 8.480 9.677 1.00 96.69 98 ALA A O 1
ATOM 762 N N . SER A 1 99 ? -4.866 7.764 11.658 1.00 95.75 99 SER A N 1
ATOM 763 C CA . SER A 1 99 ? -3.450 7.842 11.292 1.00 95.75 99 SER A CA 1
ATOM 764 C C . SER A 1 99 ? -3.090 6.825 10.202 1.00 95.75 99 SER A C 1
ATOM 766 O O . SER A 1 99 ? -2.496 7.188 9.185 1.00 95.75 99 SER A O 1
ATOM 768 N N . ALA A 1 100 ? -3.524 5.570 10.352 1.00 94.06 100 ALA A N 1
ATOM 769 C CA . ALA A 1 100 ? -3.301 4.513 9.370 1.00 94.06 100 ALA A CA 1
ATOM 770 C C . ALA A 1 100 ? -3.953 4.831 8.014 1.00 94.06 100 ALA A C 1
ATOM 772 O O . ALA A 1 100 ? -3.347 4.587 6.971 1.00 94.06 100 ALA A O 1
ATOM 773 N N . GLN A 1 101 ? -5.148 5.429 8.012 1.00 96.69 101 GLN A N 1
ATOM 774 C CA . GLN A 1 101 ? -5.844 5.848 6.796 1.00 96.69 101 GLN A CA 1
ATOM 775 C C . GLN A 1 101 ? -5.050 6.921 6.035 1.00 96.69 101 GLN A C 1
ATOM 777 O O . GLN A 1 101 ? -4.828 6.783 4.832 1.00 96.69 101 GLN A O 1
ATOM 782 N N . LYS A 1 102 ? -4.554 7.947 6.739 1.00 95.94 102 LYS A N 1
ATOM 783 C CA . LYS A 1 102 ? -3.690 8.983 6.146 1.00 95.94 102 LYS A CA 1
ATOM 784 C C . LYS A 1 102 ? -2.375 8.403 5.626 1.00 95.94 102 LYS A C 1
ATOM 786 O O . LYS A 1 102 ? -1.909 8.783 4.553 1.00 95.94 102 LYS A O 1
ATOM 791 N N . ALA A 1 103 ? -1.776 7.473 6.370 1.00 92.50 103 ALA A N 1
ATOM 792 C CA . ALA A 1 103 ? -0.558 6.792 5.947 1.00 92.50 103 ALA A CA 1
ATOM 793 C C . ALA A 1 103 ? -0.786 5.967 4.671 1.00 92.50 103 ALA A C 1
ATOM 795 O O . ALA A 1 103 ? 0.055 5.991 3.775 1.00 92.50 103 ALA A O 1
ATOM 796 N N . HIS A 1 104 ? -1.928 5.286 4.557 1.00 95.12 104 HIS A N 1
ATOM 797 C CA . HIS A 1 104 ? -2.298 4.531 3.363 1.00 95.12 104 HIS A CA 1
ATOM 798 C C . HIS A 1 104 ? -2.500 5.439 2.141 1.00 95.12 104 HIS A C 1
ATOM 800 O O . HIS A 1 104 ? -1.959 5.150 1.078 1.00 95.12 104 HIS A O 1
ATOM 806 N N . GLU A 1 105 ? -3.207 6.558 2.294 1.00 95.25 105 GLU A N 1
ATOM 807 C CA . GLU A 1 105 ? -3.411 7.536 1.216 1.00 95.25 105 GLU A CA 1
ATOM 808 C C . GLU A 1 105 ? -2.082 8.156 0.746 1.00 95.25 105 GLU A C 1
ATOM 810 O O . GLU A 1 105 ? -1.782 8.200 -0.448 1.00 95.25 105 GLU A O 1
ATOM 815 N N . SER A 1 106 ? -1.217 8.545 1.686 1.00 93.69 106 SER A N 1
ATOM 816 C CA . SER A 1 106 ? 0.133 9.028 1.371 1.00 93.69 106 SER A CA 1
ATOM 817 C C . SER A 1 106 ? 0.983 7.958 0.669 1.00 93.69 106 SER A C 1
ATOM 819 O O . SER A 1 106 ? 1.713 8.249 -0.288 1.00 93.69 106 SER A O 1
ATOM 821 N N . ALA A 1 107 ? 0.858 6.697 1.096 1.00 91.38 107 ALA A N 1
ATOM 822 C CA . ALA A 1 107 ? 1.525 5.571 0.457 1.00 91.38 107 ALA A CA 1
ATOM 823 C C . ALA A 1 107 ? 1.013 5.334 -0.971 1.00 91.38 107 ALA A C 1
ATOM 825 O O . ALA A 1 107 ? 1.836 5.054 -1.837 1.00 91.38 107 ALA A O 1
ATOM 826 N N . GLN A 1 108 ? -0.287 5.495 -1.248 1.00 93.69 108 GLN A N 1
ATOM 827 C CA . GLN A 1 108 ? -0.847 5.401 -2.605 1.00 93.69 108 GLN A CA 1
ATOM 828 C C . GLN A 1 108 ? -0.189 6.409 -3.544 1.00 93.69 108 GLN A C 1
ATOM 830 O O . GLN A 1 108 ? 0.419 6.019 -4.540 1.00 93.69 108 GLN A O 1
ATOM 835 N N . VAL A 1 109 ? -0.219 7.692 -3.171 1.00 94.31 109 VAL A N 1
ATOM 836 C CA . VAL A 1 109 ? 0.374 8.770 -3.977 1.00 94.31 109 VAL A CA 1
ATOM 837 C C . VAL A 1 109 ? 1.870 8.530 -4.196 1.00 94.31 109 VAL A C 1
ATOM 839 O O . VAL A 1 109 ? 2.378 8.650 -5.314 1.00 94.31 109 VAL A O 1
ATOM 842 N N . SER A 1 110 ? 2.585 8.140 -3.139 1.00 91.19 110 SER A N 1
ATOM 843 C CA . SER A 1 110 ? 4.022 7.869 -3.208 1.00 91.19 110 SER A CA 1
ATOM 844 C C . SER A 1 110 ? 4.331 6.681 -4.120 1.00 91.19 110 SER A C 1
ATOM 846 O O . SER A 1 110 ? 5.183 6.800 -5.001 1.00 91.19 110 SER A O 1
ATOM 848 N N . VAL A 1 111 ? 3.621 5.562 -3.962 1.00 91.94 111 VAL A N 1
ATOM 849 C CA . VAL A 1 111 ? 3.790 4.347 -4.772 1.00 91.94 111 VAL A CA 1
ATOM 850 C C . VAL A 1 111 ? 3.484 4.616 -6.239 1.00 91.94 111 VAL A C 1
ATOM 852 O O . VAL A 1 111 ? 4.257 4.187 -7.094 1.00 91.94 111 VAL A O 1
ATOM 855 N N . ASP A 1 112 ? 2.414 5.343 -6.546 1.00 90.88 112 ASP A N 1
ATOM 856 C CA . ASP A 1 112 ? 2.049 5.653 -7.927 1.00 90.88 112 ASP A CA 1
ATOM 857 C C . ASP A 1 112 ? 3.076 6.582 -8.581 1.00 90.88 112 ASP A C 1
ATOM 859 O O . ASP A 1 112 ? 3.525 6.324 -9.702 1.00 90.88 112 ASP A O 1
ATOM 863 N N . SER A 1 113 ? 3.552 7.595 -7.847 1.00 92.56 113 SER A N 1
ATOM 864 C CA . SER A 1 113 ? 4.626 8.471 -8.327 1.00 92.56 113 SER A CA 1
ATOM 865 C C . SER A 1 113 ? 5.936 7.711 -8.567 1.00 92.56 113 SER A C 1
ATOM 867 O O . SER A 1 113 ? 6.642 7.974 -9.544 1.00 92.56 113 SER A O 1
ATOM 869 N N . LEU A 1 114 ? 6.264 6.746 -7.702 1.00 90.50 114 LEU A N 1
ATOM 870 C CA . LEU A 1 114 ? 7.450 5.910 -7.846 1.00 90.50 114 LEU A CA 1
ATOM 871 C C . LEU A 1 114 ? 7.297 4.967 -9.035 1.00 90.50 114 LEU A C 1
ATOM 873 O O . LEU A 1 114 ? 8.203 4.906 -9.856 1.00 90.50 114 LEU A O 1
ATOM 877 N N . LYS A 1 115 ? 6.153 4.296 -9.198 1.00 89.75 115 LYS A N 1
ATOM 878 C CA . LYS A 1 115 ? 5.882 3.440 -10.363 1.00 89.75 115 L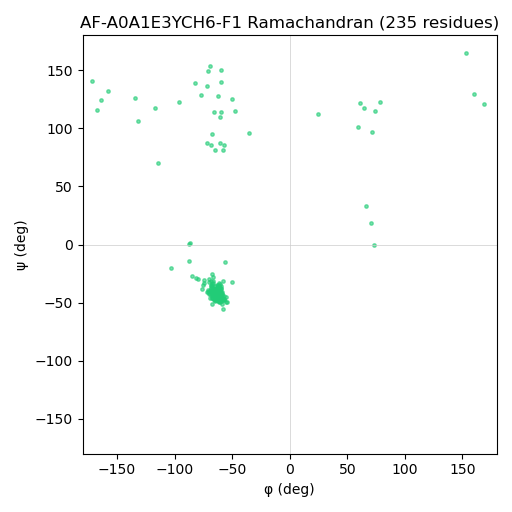YS A CA 1
ATOM 879 C C . LYS A 1 115 ? 6.042 4.204 -11.676 1.00 89.75 115 LYS A C 1
ATOM 881 O O . LYS A 1 115 ? 6.692 3.690 -12.583 1.00 89.75 115 LYS A O 1
ATOM 886 N N . ALA A 1 116 ? 5.504 5.422 -11.765 1.00 90.31 116 ALA A N 1
ATOM 887 C CA . ALA A 1 116 ? 5.673 6.275 -12.940 1.00 90.31 116 ALA A CA 1
ATOM 888 C C . ALA A 1 116 ? 7.160 6.566 -13.210 1.00 90.31 116 ALA A C 1
ATOM 890 O O . ALA A 1 116 ? 7.659 6.266 -14.291 1.00 90.31 116 ALA A O 1
ATOM 891 N N . LYS A 1 117 ? 7.902 7.024 -12.193 1.00 90.38 117 LYS A N 1
ATOM 892 C CA . LYS A 1 117 ? 9.345 7.298 -12.308 1.00 90.38 117 LYS A CA 1
ATOM 893 C C . LYS A 1 117 ? 10.164 6.060 -12.683 1.00 90.38 117 LYS A C 1
ATOM 895 O O . LYS A 1 117 ? 11.078 6.166 -13.496 1.00 90.38 117 LYS A O 1
ATOM 900 N N . LEU A 1 118 ? 9.864 4.897 -12.100 1.00 88.94 118 LEU A N 1
ATOM 901 C CA . LEU A 1 118 ? 10.536 3.639 -12.432 1.00 88.94 118 LEU A CA 1
ATOM 902 C C . LEU A 1 118 ? 10.265 3.246 -13.885 1.00 88.94 118 LEU A C 1
ATOM 904 O O . LEU A 1 118 ? 11.193 2.851 -14.586 1.00 88.94 118 LEU A O 1
ATOM 908 N N . LYS A 1 119 ? 9.023 3.391 -14.355 1.00 89.19 119 LYS A N 1
ATOM 909 C CA . LYS A 1 119 ? 8.667 3.125 -15.751 1.00 89.19 119 LYS A CA 1
ATOM 910 C C . LYS A 1 119 ? 9.431 4.046 -16.703 1.00 89.19 119 LYS A C 1
ATOM 912 O O . LYS A 1 119 ? 10.088 3.548 -17.614 1.00 89.19 119 LYS A O 1
ATOM 917 N N . ASP A 1 120 ? 9.427 5.351 -16.439 1.00 89.75 120 ASP A N 1
ATOM 918 C CA . ASP A 1 120 ? 10.158 6.335 -17.245 1.00 89.75 120 ASP A CA 1
ATOM 919 C C . ASP A 1 120 ? 11.660 6.026 -17.276 1.00 89.75 120 ASP A C 1
ATOM 921 O O . ASP A 1 120 ? 12.306 6.096 -18.324 1.00 89.75 120 ASP A O 1
ATOM 925 N N . LYS A 1 121 ? 12.228 5.627 -16.130 1.00 87.62 121 LYS A N 1
ATOM 926 C CA . LYS A 1 121 ? 13.643 5.266 -16.028 1.00 87.62 121 LYS A CA 1
ATOM 927 C C . LYS A 1 121 ? 13.966 3.987 -16.797 1.00 87.62 121 LYS A C 1
ATOM 929 O O . LYS A 1 121 ? 14.975 3.962 -17.495 1.00 87.62 121 LYS A O 1
ATOM 934 N N . ILE A 1 122 ? 13.117 2.960 -16.723 1.00 86.62 122 ILE A N 1
ATOM 935 C CA . ILE A 1 122 ? 13.262 1.734 -17.521 1.00 86.62 122 ILE A CA 1
ATOM 936 C C . ILE A 1 122 ? 13.235 2.072 -19.013 1.00 86.62 122 ILE A C 1
ATOM 938 O O . ILE A 1 122 ? 14.111 1.621 -19.748 1.00 86.62 122 ILE A O 1
ATOM 942 N N . GLU A 1 123 ? 12.276 2.881 -19.465 1.00 88.81 123 GLU A N 1
ATOM 943 C CA . GLU A 1 123 ? 12.176 3.274 -20.872 1.00 88.81 123 GLU A CA 1
ATOM 944 C C . GLU A 1 123 ? 13.405 4.068 -21.334 1.00 88.81 123 GLU A C 1
ATOM 946 O O . GLU A 1 123 ? 13.962 3.782 -22.396 1.00 88.81 123 GLU A O 1
ATOM 951 N N . ALA A 1 124 ? 13.870 5.031 -20.533 1.00 84.75 124 ALA A N 1
ATOM 952 C CA . ALA A 1 124 ? 15.072 5.806 -20.828 1.00 84.75 124 ALA A CA 1
ATOM 953 C C . ALA A 1 124 ? 16.321 4.912 -20.921 1.00 84.75 124 ALA A C 1
ATOM 955 O O . ALA A 1 124 ? 17.087 5.020 -21.880 1.00 84.75 124 ALA A O 1
ATOM 956 N N . SER A 1 125 ? 16.495 3.989 -19.971 1.00 84.19 125 SER A N 1
ATOM 957 C CA . SER A 1 125 ? 17.604 3.032 -19.967 1.00 84.19 125 SER A CA 1
ATOM 958 C C . SER A 1 125 ? 17.550 2.090 -21.173 1.00 84.19 125 SER A C 1
ATOM 960 O O . SER A 1 125 ? 18.564 1.867 -21.830 1.00 84.19 125 SER A O 1
ATOM 962 N N . GLN A 1 126 ? 16.367 1.593 -21.542 1.00 86.12 126 GLN A N 1
ATOM 963 C CA . GLN A 1 126 ? 16.192 0.761 -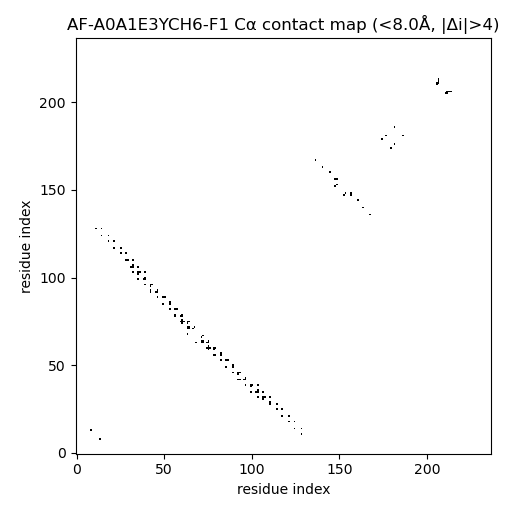22.737 1.00 86.12 126 GLN A CA 1
ATOM 964 C C . GLN A 1 126 ? 16.508 1.514 -24.033 1.00 86.12 126 GLN A C 1
ATOM 966 O O . GLN A 1 126 ? 17.098 0.937 -24.947 1.00 86.12 126 GLN A O 1
ATOM 971 N N . ARG A 1 127 ? 16.134 2.795 -24.138 1.00 86.69 127 ARG A N 1
ATOM 972 C CA . ARG A 1 127 ? 16.501 3.632 -25.292 1.00 86.69 127 ARG A CA 1
ATOM 973 C C . ARG A 1 127 ? 18.015 3.816 -25.380 1.00 86.69 127 ARG A C 1
ATOM 975 O O . ARG A 1 127 ? 18.565 3.668 -26.466 1.00 86.69 127 ARG A O 1
ATOM 982 N N . ALA A 1 128 ? 18.683 4.066 -24.253 1.00 83.50 128 ALA A N 1
ATOM 983 C CA . ALA A 1 128 ? 20.138 4.196 -24.204 1.00 83.50 128 ALA A CA 1
ATOM 984 C C . ALA A 1 128 ? 20.857 2.902 -24.631 1.00 83.50 128 ALA A C 1
ATOM 986 O O . ALA A 1 128 ? 21.813 2.968 -25.402 1.00 83.50 128 ALA A O 1
ATOM 987 N N . LEU A 1 129 ? 20.365 1.732 -24.200 1.00 84.12 129 LEU A N 1
ATOM 988 C CA . LEU A 1 129 ? 20.885 0.431 -24.641 1.00 84.12 129 LEU A CA 1
ATOM 989 C C . LEU A 1 129 ? 20.762 0.258 -26.160 1.00 84.12 129 LEU A C 1
ATOM 991 O O . LEU A 1 129 ? 21.743 -0.068 -26.824 1.00 84.12 129 LEU A O 1
ATOM 995 N N . LYS A 1 130 ? 19.583 0.546 -26.724 1.00 86.12 130 LYS A N 1
ATOM 996 C CA . LYS A 1 130 ? 19.348 0.457 -28.174 1.00 86.12 130 LYS A CA 1
ATOM 997 C C . LYS A 1 130 ? 20.250 1.400 -28.970 1.00 86.12 130 LYS A C 1
ATOM 999 O O . LYS A 1 130 ? 20.758 1.015 -30.017 1.00 86.12 130 LYS A O 1
ATOM 1004 N N . GLU A 1 131 ? 20.434 2.630 -28.498 1.00 85.38 131 GLU A N 1
ATOM 1005 C CA . GLU A 1 131 ? 21.283 3.615 -29.177 1.00 85.38 131 GLU A CA 1
ATOM 1006 C C . GLU A 1 131 ? 22.757 3.202 -29.152 1.00 85.38 131 GLU A C 1
ATOM 1008 O O . GLU A 1 131 ? 23.449 3.278 -30.166 1.00 85.38 131 GLU A O 1
ATOM 1013 N N . ARG A 1 132 ? 23.228 2.682 -28.014 1.00 79.81 132 ARG A N 1
ATOM 1014 C CA . ARG A 1 132 ? 24.589 2.155 -27.902 1.00 79.81 132 ARG A CA 1
ATOM 1015 C C . ARG A 1 132 ? 24.809 0.950 -28.814 1.00 79.81 132 ARG A C 1
ATOM 1017 O O . ARG A 1 132 ? 25.860 0.876 -29.442 1.00 79.81 132 ARG A O 1
ATOM 1024 N N . GLU A 1 133 ? 23.845 0.038 -28.909 1.00 83.44 133 GLU A N 1
ATOM 1025 C CA . GLU A 1 133 ? 23.940 -1.124 -29.798 1.00 83.44 133 GLU A CA 1
ATOM 1026 C C . GLU A 1 133 ? 24.046 -0.696 -31.267 1.00 83.44 133 GLU A C 1
ATOM 1028 O O . GLU A 1 133 ? 24.938 -1.138 -31.991 1.00 83.44 133 GLU A O 1
ATOM 1033 N N . LYS A 1 134 ? 23.230 0.280 -31.689 1.00 82.75 134 LYS A N 1
ATOM 1034 C CA . LYS A 1 134 ? 23.364 0.902 -33.015 1.00 82.75 134 LYS A CA 1
ATOM 1035 C C . LYS A 1 134 ? 24.753 1.507 -33.221 1.00 82.75 134 LYS A C 1
ATOM 1037 O O . LYS A 1 134 ? 25.352 1.306 -34.275 1.00 82.75 134 LYS A O 1
ATOM 1042 N N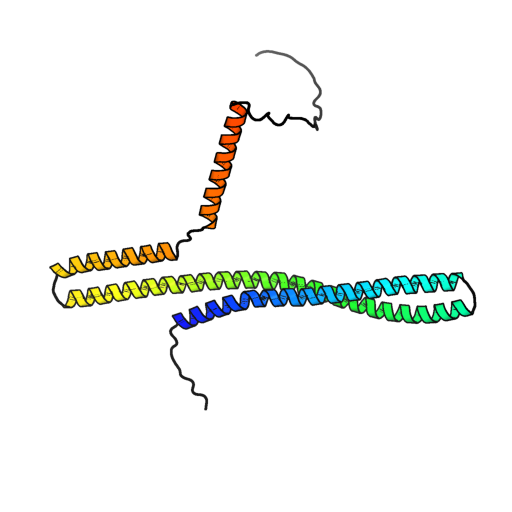 . ALA A 1 135 ? 25.282 2.226 -32.231 1.00 80.75 135 ALA A N 1
ATOM 1043 C CA . ALA A 1 135 ? 26.617 2.814 -32.308 1.00 80.75 135 ALA A CA 1
ATOM 1044 C C . ALA A 1 135 ? 27.727 1.750 -32.401 1.00 80.75 135 ALA A C 1
ATOM 1046 O O . ALA A 1 135 ? 28.679 1.941 -33.158 1.00 80.75 135 ALA A O 1
ATOM 1047 N N . LYS A 1 136 ? 27.599 0.618 -31.689 1.00 82.50 136 LYS A N 1
ATOM 1048 C CA . LYS A 1 136 ? 28.515 -0.530 -31.799 1.00 82.50 136 LYS A CA 1
ATOM 1049 C C . LYS A 1 136 ? 28.512 -1.095 -33.222 1.00 82.50 136 LYS A C 1
ATOM 1051 O O . LYS A 1 136 ? 29.583 -1.221 -33.809 1.00 82.50 136 LYS A O 1
ATOM 1056 N N . VAL A 1 137 ? 27.336 -1.348 -33.802 1.00 83.50 137 VAL A N 1
ATOM 1057 C CA . VAL A 1 137 ? 27.201 -1.843 -35.188 1.00 83.50 137 VAL A CA 1
ATOM 1058 C C . VAL A 1 137 ? 27.818 -0.867 -36.191 1.00 83.50 137 VAL A C 1
ATOM 1060 O O . VAL A 1 137 ? 28.594 -1.272 -37.053 1.00 83.50 137 VAL A O 1
ATOM 1063 N N . LEU A 1 138 ? 27.529 0.432 -36.058 1.00 78.69 138 LEU A N 1
ATOM 1064 C CA . LEU A 1 138 ? 28.098 1.460 -36.935 1.00 78.69 138 LEU A CA 1
ATOM 1065 C C . LEU A 1 138 ? 29.623 1.539 -36.826 1.00 78.69 138 LEU A C 1
ATOM 1067 O O . LEU A 1 138 ? 30.293 1.730 -37.838 1.00 78.69 138 LEU A O 1
ATOM 1071 N N . ARG A 1 139 ? 30.175 1.375 -35.620 1.00 78.81 139 ARG A N 1
ATOM 1072 C CA . ARG A 1 139 ? 31.623 1.348 -35.407 1.00 78.81 139 ARG A CA 1
ATOM 1073 C C . ARG A 1 139 ? 32.266 0.130 -36.063 1.00 78.81 139 ARG A C 1
ATOM 1075 O O . ARG A 1 139 ? 33.243 0.302 -36.775 1.00 78.81 139 ARG A O 1
ATOM 1082 N N . VAL A 1 140 ? 31.705 -1.064 -35.870 1.00 80.75 140 VAL A N 1
ATOM 1083 C CA . VAL A 1 140 ? 32.209 -2.294 -36.507 1.00 80.75 140 VAL A CA 1
ATOM 1084 C C . VAL A 1 140 ? 32.177 -2.164 -38.031 1.00 80.75 140 VAL A C 1
ATOM 1086 O O . VAL A 1 140 ? 33.156 -2.496 -38.693 1.00 80.75 140 VAL A O 1
ATOM 1089 N N . ALA A 1 141 ? 31.097 -1.609 -38.590 1.00 76.19 141 ALA A N 1
ATOM 1090 C CA . ALA A 1 141 ? 31.013 -1.326 -40.020 1.00 76.19 141 ALA A CA 1
ATOM 1091 C C . ALA A 1 141 ? 32.090 -0.323 -40.478 1.00 76.19 141 ALA A C 1
ATOM 1093 O O . ALA A 1 141 ? 32.718 -0.532 -41.511 1.00 76.19 141 ALA A O 1
ATOM 1094 N N . ALA A 1 142 ? 32.336 0.747 -39.714 1.00 77.38 142 ALA A N 1
ATOM 1095 C CA . ALA A 1 142 ? 33.375 1.729 -40.026 1.00 77.38 142 ALA A CA 1
ATOM 1096 C C . ALA A 1 142 ? 34.795 1.140 -39.950 1.00 77.38 142 ALA A C 1
ATOM 1098 O O . ALA A 1 142 ? 35.604 1.404 -40.839 1.00 77.38 142 ALA A O 1
ATOM 1099 N N . ASP A 1 143 ? 35.082 0.322 -38.934 1.00 80.62 143 ASP A N 1
ATOM 1100 C CA . ASP A 1 143 ? 36.369 -0.361 -38.765 1.00 80.62 143 ASP A CA 1
ATOM 1101 C C . ASP A 1 143 ? 36.612 -1.348 -39.928 1.00 80.62 143 ASP A C 1
ATOM 1103 O O . ASP A 1 143 ? 37.687 -1.338 -40.530 1.00 80.62 143 ASP A O 1
ATOM 1107 N N . ALA A 1 144 ? 35.586 -2.109 -40.336 1.00 77.88 144 ALA A N 1
ATOM 1108 C CA . ALA A 1 144 ? 35.647 -2.993 -41.505 1.00 77.88 144 ALA A CA 1
ATOM 1109 C C . ALA A 1 144 ? 35.882 -2.223 -42.820 1.00 77.88 144 ALA A C 1
ATOM 1111 O O . ALA A 1 144 ? 36.641 -2.670 -43.680 1.00 77.88 144 ALA A O 1
ATOM 1112 N N . ILE A 1 145 ? 35.270 -1.041 -42.979 1.00 71.25 145 ILE A N 1
ATOM 1113 C CA . ILE A 1 145 ? 35.506 -0.160 -44.134 1.00 71.25 145 ILE A CA 1
ATOM 1114 C C . ILE A 1 145 ? 36.954 0.349 -44.145 1.00 71.25 145 ILE A C 1
ATOM 1116 O O . ILE A 1 145 ? 37.589 0.354 -45.200 1.00 71.25 145 ILE A O 1
ATOM 1120 N N . ALA A 1 146 ? 37.482 0.778 -42.997 1.00 76.31 146 ALA A N 1
ATOM 1121 C CA . ALA A 1 146 ? 38.851 1.276 -42.890 1.00 76.31 146 ALA A CA 1
ATOM 1122 C C . ALA A 1 146 ? 39.884 0.183 -43.213 1.00 76.31 146 ALA A C 1
ATOM 1124 O O . ALA A 1 146 ? 40.838 0.430 -43.953 1.00 76.31 146 ALA A O 1
ATOM 1125 N N . GLU A 1 147 ? 39.661 -1.039 -42.722 1.00 75.06 147 GLU A N 1
ATOM 1126 C CA . GLU A 1 147 ? 40.484 -2.202 -43.054 1.00 75.06 147 GLU A CA 1
ATOM 1127 C C . GLU A 1 147 ? 40.440 -2.499 -44.561 1.00 75.06 147 GLU A C 1
ATOM 1129 O O . GLU A 1 147 ? 41.483 -2.608 -45.207 1.00 75.06 147 GLU A O 1
ATOM 1134 N N . LEU A 1 148 ? 39.247 -2.514 -45.162 1.00 65.50 148 LEU A N 1
ATOM 1135 C CA . LEU A 1 148 ? 39.052 -2.766 -46.593 1.00 65.50 148 LEU A CA 1
ATOM 1136 C C . LEU A 1 148 ? 39.740 -1.722 -47.493 1.00 65.50 148 LEU A C 1
ATOM 1138 O O . LEU A 1 148 ? 40.314 -2.076 -48.525 1.00 65.50 148 LEU A O 1
ATOM 1142 N N . GLN A 1 149 ? 39.723 -0.443 -47.099 1.00 63.81 149 GLN A N 1
ATOM 1143 C CA . GLN A 1 149 ? 40.426 0.635 -47.806 1.00 63.81 149 GLN A CA 1
ATOM 1144 C C . GLN A 1 149 ? 41.952 0.494 -47.717 1.00 63.81 149 GLN A C 1
ATOM 1146 O O . GLN A 1 149 ? 42.649 0.802 -48.685 1.00 63.81 149 GLN A O 1
ATOM 1151 N N . SER A 1 150 ? 42.474 -0.023 -46.599 1.00 67.38 150 SER A N 1
ATOM 1152 C CA . SER A 1 150 ? 43.912 -0.252 -46.419 1.00 67.38 150 SER A CA 1
ATOM 1153 C C . SER A 1 150 ? 44.470 -1.354 -47.331 1.00 67.38 150 SER A C 1
ATOM 1155 O O . SER A 1 150 ? 45.659 -1.322 -47.646 1.00 67.38 150 SER A O 1
ATOM 1157 N N . TYR A 1 151 ? 43.646 -2.311 -47.774 1.00 61.12 151 TYR A N 1
ATOM 1158 C CA . TYR A 1 151 ? 44.073 -3.416 -48.647 1.00 61.12 151 TYR A CA 1
ATOM 1159 C C . TYR A 1 151 ? 44.022 -3.100 -50.156 1.00 61.12 151 TYR A C 1
ATOM 1161 O O . TYR A 1 151 ? 44.406 -3.941 -50.967 1.00 61.12 151 TYR A O 1
ATOM 1169 N N . GLY A 1 152 ? 43.615 -1.891 -50.563 1.00 55.28 152 GLY A N 1
ATOM 1170 C CA . GLY A 1 152 ? 43.818 -1.408 -51.937 1.00 55.28 152 GLY A CA 1
ATOM 1171 C C . GLY A 1 152 ? 43.047 -2.157 -53.036 1.00 55.28 152 GLY A C 1
ATOM 1172 O O . GLY A 1 152 ? 43.540 -2.263 -54.157 1.00 55.28 152 GLY A O 1
ATOM 1173 N N . VAL A 1 153 ? 41.837 -2.661 -52.758 1.00 55.81 153 VAL A N 1
ATOM 1174 C CA . VAL A 1 153 ? 41.005 -3.384 -53.745 1.00 55.81 153 VAL A CA 1
ATOM 1175 C C . VAL A 1 153 ? 39.726 -2.595 -54.066 1.00 55.81 153 VAL A C 1
ATOM 1177 O O . VAL A 1 153 ? 38.623 -2.968 -53.676 1.00 55.81 153 VAL A O 1
ATOM 1180 N N . ALA A 1 154 ? 39.870 -1.470 -54.773 1.00 58.22 154 ALA A N 1
ATOM 1181 C CA . ALA A 1 154 ? 38.800 -0.482 -54.977 1.00 58.22 154 ALA A CA 1
ATOM 1182 C C . ALA A 1 154 ? 37.520 -1.030 -55.653 1.00 58.22 154 ALA A C 1
ATOM 1184 O O . ALA A 1 154 ? 36.431 -0.581 -55.326 1.00 58.22 154 ALA A O 1
ATOM 1185 N N . ALA A 1 155 ? 37.613 -2.035 -56.533 1.00 59.62 155 ALA A N 1
ATOM 1186 C CA . ALA A 1 155 ? 36.438 -2.595 -57.220 1.00 59.62 155 ALA A CA 1
ATOM 1187 C C . ALA A 1 155 ? 35.646 -3.615 -56.377 1.00 59.62 155 ALA A C 1
ATOM 1189 O O . ALA A 1 155 ? 34.440 -3.777 -56.552 1.00 59.62 155 ALA A O 1
ATOM 1190 N N . THR A 1 156 ? 36.312 -4.317 -55.459 1.00 60.50 156 THR A N 1
ATOM 1191 C CA . THR A 1 156 ? 35.648 -5.266 -54.551 1.00 60.50 156 THR A CA 1
ATOM 1192 C C . THR A 1 156 ? 35.095 -4.538 -53.328 1.00 60.50 156 THR A C 1
ATOM 1194 O O . THR A 1 156 ? 34.084 -4.961 -52.769 1.00 60.50 156 THR A O 1
ATOM 1197 N N . ALA A 1 157 ? 35.717 -3.411 -52.961 1.00 57.56 157 ALA A N 1
ATOM 1198 C CA . ALA A 1 157 ? 35.289 -2.569 -51.859 1.00 57.56 157 ALA A CA 1
ATOM 1199 C C . ALA A 1 157 ? 33.853 -2.068 -52.033 1.00 57.56 157 ALA A C 1
ATOM 1201 O O . ALA A 1 157 ? 33.063 -2.262 -51.120 1.00 57.56 157 ALA A O 1
ATOM 1202 N N . ASP A 1 158 ? 33.487 -1.539 -53.207 1.00 67.06 158 ASP A N 1
ATOM 1203 C CA . ASP A 1 158 ? 32.128 -1.043 -53.480 1.00 67.06 158 ASP A CA 1
ATOM 1204 C C . ASP A 1 158 ? 31.053 -2.133 -53.328 1.00 67.06 158 ASP A C 1
ATOM 1206 O O . ASP A 1 158 ? 29.985 -1.890 -52.768 1.00 67.06 158 ASP A O 1
ATOM 1210 N N . LYS A 1 159 ? 31.352 -3.369 -53.747 1.00 65.44 159 LYS A N 1
ATOM 1211 C CA . LYS A 1 159 ? 30.415 -4.498 -53.654 1.00 65.44 159 LYS A CA 1
ATOM 1212 C C . LYS A 1 159 ? 30.201 -4.962 -52.209 1.00 65.44 159 LYS A C 1
ATOM 1214 O O . LYS A 1 159 ? 29.075 -5.268 -51.822 1.00 65.44 159 LYS A O 1
ATOM 1219 N N . PHE A 1 160 ? 31.266 -4.983 -51.407 1.00 61.66 160 PHE A N 1
ATOM 1220 C CA . PHE A 1 160 ? 31.157 -5.219 -49.965 1.00 61.66 160 PHE A CA 1
ATOM 1221 C C . PHE A 1 160 ? 30.508 -4.031 -49.241 1.00 61.66 160 PHE A C 1
ATOM 1223 O O . PHE A 1 160 ? 29.803 -4.231 -48.259 1.00 61.66 160 PHE A O 1
ATOM 1230 N N . LEU A 1 161 ? 30.669 -2.806 -49.747 1.00 65.19 161 LEU A N 1
ATOM 1231 C CA . LEU A 1 161 ? 30.020 -1.602 -49.225 1.00 65.19 161 LEU A CA 1
ATOM 1232 C C . LEU A 1 161 ? 28.498 -1.682 -49.378 1.00 65.19 161 LEU A C 1
ATOM 1234 O O . LEU A 1 161 ? 27.770 -1.376 -48.434 1.00 65.19 161 LEU A O 1
ATOM 1238 N N . ASP A 1 162 ? 28.019 -2.135 -50.536 1.00 76.00 162 ASP A N 1
ATOM 1239 C CA . ASP A 1 162 ? 26.594 -2.379 -50.758 1.00 76.00 162 ASP A CA 1
ATOM 1240 C C . ASP A 1 162 ? 26.072 -3.535 -49.894 1.00 76.00 162 ASP A C 1
ATOM 1242 O O . ASP A 1 162 ? 24.991 -3.409 -49.321 1.00 76.00 162 ASP A O 1
ATOM 1246 N N . GLN A 1 163 ? 26.853 -4.605 -49.694 1.00 73.62 163 GLN A N 1
ATOM 1247 C CA . GLN A 1 163 ? 26.482 -5.692 -48.776 1.00 73.62 163 GLN A CA 1
ATOM 1248 C C . GLN A 1 163 ? 26.401 -5.235 -47.317 1.00 73.62 163 GLN A C 1
ATOM 1250 O O . GLN A 1 163 ? 25.408 -5.516 -46.659 1.00 73.62 163 GLN A O 1
ATOM 1255 N N . ILE A 1 164 ? 27.380 -4.477 -46.818 1.00 69.94 164 ILE A N 1
ATOM 1256 C CA . ILE A 1 164 ? 27.359 -3.950 -45.446 1.00 69.94 164 ILE A CA 1
ATOM 1257 C C . ILE A 1 164 ? 26.196 -2.970 -45.273 1.00 69.94 164 ILE A C 1
ATOM 1259 O O . ILE A 1 164 ? 25.494 -3.012 -44.266 1.00 69.94 164 ILE A O 1
ATOM 1263 N N . LYS A 1 165 ? 25.942 -2.091 -46.250 1.00 73.38 165 LYS A N 1
ATOM 1264 C CA . LYS A 1 165 ? 24.769 -1.202 -46.219 1.00 73.38 165 LYS A CA 1
ATOM 1265 C C . LYS A 1 165 ? 23.467 -1.994 -46.196 1.00 73.38 165 LYS A C 1
ATOM 1267 O O . LYS A 1 165 ? 22.550 -1.596 -45.480 1.00 73.38 165 LYS A O 1
ATOM 1272 N N . GLN A 1 166 ? 23.393 -3.089 -46.947 1.00 78.88 166 GLN A N 1
ATOM 1273 C CA . GLN A 1 166 ? 22.237 -3.971 -46.962 1.00 78.88 166 GLN A CA 1
ATOM 1274 C C . GLN A 1 166 ? 22.071 -4.707 -45.627 1.00 78.88 166 GLN A C 1
ATOM 1276 O O . GLN A 1 166 ? 20.988 -4.648 -45.060 1.00 78.88 166 GLN A O 1
ATOM 1281 N N . GLU A 1 167 ? 23.129 -5.273 -45.046 1.00 68.62 167 GLU A N 1
ATOM 1282 C CA . GLU A 1 167 ? 23.086 -5.911 -43.722 1.00 68.62 167 GLU A CA 1
ATOM 1283 C C . GLU A 1 167 ? 22.744 -4.918 -42.603 1.00 68.62 167 GLU A C 1
ATOM 1285 O O . GLU A 1 167 ? 21.979 -5.237 -41.693 1.00 68.62 167 GLU A O 1
ATOM 1290 N N . VAL A 1 168 ? 23.253 -3.683 -42.666 1.00 71.38 168 VAL A N 1
ATOM 1291 C CA . VAL A 1 168 ? 22.898 -2.613 -41.720 1.00 71.38 168 VAL A CA 1
ATOM 1292 C C . VAL A 1 168 ? 21.443 -2.183 -41.907 1.00 71.38 168 VAL A C 1
ATOM 1294 O O . VAL A 1 168 ? 20.762 -1.909 -40.918 1.00 71.38 168 VAL A O 1
ATOM 1297 N N . ALA A 1 169 ? 20.945 -2.122 -43.143 1.00 71.50 169 ALA A N 1
ATOM 1298 C CA . ALA A 1 169 ? 19.543 -1.829 -43.427 1.00 71.50 169 ALA A CA 1
ATOM 1299 C C . ALA A 1 169 ? 18.621 -2.962 -42.951 1.00 71.50 169 ALA A C 1
ATOM 1301 O O . ALA A 1 169 ? 17.608 -2.684 -42.317 1.00 71.50 169 ALA A O 1
ATOM 1302 N N . GLU A 1 170 ? 18.997 -4.220 -43.173 1.00 72.38 170 GLU A N 1
ATOM 1303 C CA . GLU A 1 170 ? 18.281 -5.408 -42.703 1.00 72.38 170 GLU A CA 1
ATOM 1304 C C . GLU A 1 170 ? 18.305 -5.505 -41.175 1.00 72.38 170 GLU A C 1
ATOM 1306 O O . GLU A 1 170 ? 17.270 -5.748 -40.565 1.00 72.38 170 GLU A O 1
ATOM 1311 N N . SER A 1 171 ? 19.437 -5.211 -40.533 1.00 65.44 171 SER A N 1
ATOM 1312 C CA . SER A 1 171 ? 19.553 -5.158 -39.070 1.00 65.44 171 SER A CA 1
ATOM 1313 C C . SER A 1 171 ? 18.733 -4.010 -38.481 1.00 65.44 171 SER A C 1
ATOM 1315 O O . SER A 1 171 ? 18.052 -4.191 -37.473 1.00 65.44 171 SER A O 1
ATOM 1317 N N . LYS A 1 172 ? 18.729 -2.829 -39.120 1.00 63.78 172 LYS A N 1
ATOM 1318 C CA . LYS A 1 172 ? 17.846 -1.716 -38.736 1.00 63.78 172 LYS A CA 1
ATOM 1319 C C . LYS A 1 172 ? 16.377 -2.087 -38.903 1.00 63.78 172 LYS A C 1
ATOM 1321 O O . LYS A 1 172 ? 15.610 -1.822 -37.987 1.00 63.78 172 LYS A O 1
ATOM 1326 N N . ALA A 1 173 ? 16.003 -2.740 -40.001 1.00 66.12 173 ALA A N 1
ATOM 1327 C CA . ALA A 1 173 ? 14.645 -3.218 -40.228 1.00 66.12 173 ALA A CA 1
ATOM 1328 C C . ALA A 1 173 ? 14.249 -4.300 -39.211 1.00 66.12 173 ALA A C 1
ATOM 1330 O O . ALA A 1 173 ? 13.164 -4.238 -38.650 1.00 66.12 173 ALA A O 1
ATOM 1331 N N . ALA A 1 174 ? 15.132 -5.248 -38.891 1.00 62.97 174 ALA A N 1
ATOM 1332 C CA . ALA A 1 174 ? 14.894 -6.283 -37.888 1.00 62.97 174 ALA A CA 1
ATOM 1333 C C . ALA A 1 174 ? 14.731 -5.688 -36.484 1.00 62.97 174 ALA A C 1
ATOM 1335 O O . ALA A 1 174 ? 13.838 -6.085 -35.739 1.00 62.97 174 ALA A O 1
ATOM 1336 N N . VAL A 1 175 ? 15.543 -4.687 -36.135 1.00 61.84 175 VAL A N 1
ATOM 1337 C CA . VAL A 1 175 ? 15.397 -3.939 -34.884 1.00 61.84 175 VAL A CA 1
ATOM 1338 C C . VAL A 1 175 ? 14.130 -3.090 -34.906 1.00 61.84 175 VAL A C 1
ATOM 1340 O O . VAL A 1 175 ? 13.444 -3.046 -33.898 1.00 61.84 175 VAL A O 1
ATOM 1343 N N . GLU A 1 176 ? 13.752 -2.449 -36.008 1.00 59.28 176 GLU A N 1
ATOM 1344 C CA . GLU A 1 176 ? 12.471 -1.735 -36.129 1.00 59.28 176 GLU A CA 1
ATOM 1345 C C . GLU A 1 176 ? 11.264 -2.678 -36.095 1.00 59.28 176 GLU A C 1
ATOM 1347 O O . GLU A 1 176 ? 10.225 -2.291 -35.585 1.00 59.28 176 GLU A O 1
ATOM 1352 N N . VAL A 1 177 ? 11.394 -3.930 -36.526 1.00 66.25 177 VAL A N 1
ATOM 1353 C CA . VAL A 1 177 ? 10.356 -4.963 -36.379 1.00 66.25 177 VAL A CA 1
ATOM 1354 C C . VAL A 1 177 ? 10.304 -5.501 -34.944 1.00 66.25 177 VAL A C 1
ATOM 1356 O O . VAL A 1 177 ? 9.223 -5.740 -34.417 1.00 66.25 177 VAL A O 1
ATOM 1359 N N . ALA A 1 178 ? 11.453 -5.665 -34.282 1.00 53.78 178 ALA A N 1
ATOM 1360 C CA . ALA A 1 178 ? 11.543 -6.166 -32.908 1.00 53.78 178 ALA A CA 1
ATOM 1361 C C . ALA A 1 178 ? 11.246 -5.093 -31.845 1.00 53.78 178 ALA A C 1
ATOM 1363 O O . ALA A 1 178 ? 10.795 -5.398 -30.742 1.00 53.78 178 ALA A O 1
ATOM 1364 N N . THR A 1 179 ? 11.535 -3.827 -32.152 1.00 55.50 179 THR A N 1
ATOM 1365 C CA . THR A 1 179 ? 11.307 -2.668 -31.277 1.00 55.50 179 THR A CA 1
ATOM 1366 C C . THR A 1 179 ? 10.096 -1.851 -31.679 1.00 55.50 179 THR A C 1
ATOM 1368 O O . THR A 1 179 ? 9.573 -1.126 -30.835 1.00 55.50 179 THR A O 1
ATOM 1371 N N . GLY A 1 180 ? 9.649 -1.983 -32.925 1.00 47.12 180 GLY A N 1
ATOM 1372 C CA . GLY A 1 180 ? 8.345 -1.543 -33.361 1.00 47.12 180 GLY A CA 1
ATOM 1373 C C . GLY A 1 180 ? 7.314 -2.384 -32.648 1.00 47.12 180 GLY A C 1
ATOM 1374 O O . GLY A 1 180 ? 7.192 -3.588 -32.854 1.00 47.12 180 GLY A O 1
ATOM 1375 N N . GLN A 1 181 ? 6.559 -1.717 -31.792 1.00 49.56 181 GLN A N 1
ATOM 1376 C CA . GLN A 1 181 ? 5.188 -2.072 -31.520 1.00 49.56 181 GLN A CA 1
ATOM 1377 C C . GLN A 1 181 ? 4.493 -2.592 -32.804 1.00 49.56 181 GLN A C 1
ATOM 1379 O O . GLN A 1 181 ? 3.861 -1.827 -33.530 1.00 49.56 181 GLN A O 1
ATOM 1384 N N . LEU A 1 182 ? 4.445 -3.914 -33.008 1.00 47.84 182 LEU A N 1
ATOM 1385 C CA . LEU A 1 182 ? 3.129 -4.508 -33.192 1.00 47.84 182 LEU A CA 1
ATOM 1386 C C . LEU A 1 182 ? 2.407 -4.188 -31.886 1.00 47.84 182 LEU A C 1
ATOM 1388 O O . LEU A 1 182 ? 2.485 -4.933 -30.911 1.00 47.84 182 LEU A O 1
ATOM 1392 N N . ASP A 1 183 ? 1.774 -3.018 -31.831 1.00 51.44 183 ASP A N 1
ATOM 1393 C CA . ASP A 1 183 ? 0.738 -2.745 -30.854 1.00 51.44 183 ASP A CA 1
ATOM 1394 C C . ASP A 1 183 ? -0.371 -3.724 -31.244 1.00 51.44 183 ASP A C 1
ATOM 1396 O O . ASP A 1 183 ? -1.268 -3.414 -32.027 1.00 51.44 183 ASP A O 1
ATOM 1400 N N . THR A 1 184 ? -0.234 -4.977 -30.802 1.00 58.84 184 THR A N 1
ATOM 1401 C CA . THR A 1 184 ? -1.242 -6.021 -30.960 1.00 58.84 184 THR A CA 1
ATOM 1402 C C . THR A 1 184 ? -2.575 -5.476 -30.475 1.00 58.84 184 THR A C 1
ATOM 1404 O O . THR A 1 184 ? -3.584 -5.722 -31.118 1.00 58.84 184 THR A O 1
ATOM 1407 N N . GLY A 1 185 ? -2.560 -4.595 -29.469 1.00 56.03 185 GLY A N 1
ATOM 1408 C CA . GLY A 1 185 ? -3.703 -3.805 -29.037 1.00 56.03 185 GLY A CA 1
ATOM 1409 C C . GLY A 1 185 ? -4.252 -2.827 -30.085 1.00 56.03 185 GLY A C 1
ATOM 1410 O O . GLY A 1 185 ? -5.467 -2.697 -30.181 1.00 56.03 185 GLY A O 1
ATOM 1411 N N . ALA A 1 186 ? -3.435 -2.130 -30.884 1.00 64.62 186 ALA A N 1
ATOM 1412 C CA . ALA A 1 186 ? -3.919 -1.282 -31.986 1.00 64.62 186 ALA A CA 1
ATOM 1413 C C . ALA A 1 186 ? -4.450 -2.108 -33.160 1.00 64.62 186 ALA A C 1
ATOM 1415 O O . ALA A 1 186 ? -5.504 -1.780 -33.699 1.00 64.62 186 ALA A O 1
ATOM 1416 N N . ILE A 1 187 ? -3.776 -3.207 -33.507 1.00 68.81 187 ILE A N 1
ATOM 1417 C CA . ILE A 1 187 ? -4.230 -4.143 -34.544 1.00 68.81 187 ILE A CA 1
ATOM 1418 C C . ILE A 1 187 ? -5.540 -4.820 -34.110 1.00 68.81 187 ILE A C 1
ATOM 1420 O O . ILE A 1 187 ? -6.468 -4.948 -34.908 1.00 68.81 187 ILE A O 1
ATOM 1424 N N . GLU A 1 188 ? -5.677 -5.195 -32.837 1.00 70.12 188 GLU A N 1
ATOM 1425 C CA . GLU A 1 188 ? -6.920 -5.709 -32.258 1.00 70.12 188 GLU A CA 1
ATOM 1426 C C . GLU A 1 188 ? -8.003 -4.629 -32.177 1.00 70.12 188 GLU A C 1
ATOM 1428 O O . GLU A 1 188 ? -9.154 -4.911 -32.511 1.00 70.12 188 GLU A O 1
ATOM 1433 N N . ARG A 1 189 ? -7.668 -3.380 -31.824 1.00 70.94 189 ARG A N 1
ATOM 1434 C CA . ARG A 1 189 ? -8.601 -2.236 -31.856 1.00 70.94 189 ARG A CA 1
ATOM 1435 C C . ARG A 1 189 ? -9.096 -1.949 -33.268 1.00 70.94 189 ARG A C 1
ATOM 1437 O O . ARG A 1 189 ? -10.283 -1.718 -33.468 1.00 70.94 189 ARG A O 1
ATOM 1444 N N . GLU A 1 190 ? -8.229 -2.021 -34.268 1.00 76.69 190 GLU A N 1
ATOM 1445 C CA . GLU A 1 190 ? -8.622 -1.832 -35.660 1.00 76.69 190 GLU A CA 1
ATOM 1446 C C . GLU A 1 190 ? -9.459 -3.015 -36.168 1.00 76.69 190 GLU A C 1
ATOM 1448 O O . GLU A 1 190 ? -10.486 -2.821 -36.821 1.00 76.69 190 GLU A O 1
ATOM 1453 N N . ARG A 1 191 ? -9.096 -4.251 -35.805 1.00 79.31 191 ARG A N 1
ATOM 1454 C CA . ARG A 1 191 ? -9.867 -5.456 -36.141 1.00 79.31 191 ARG A CA 1
ATOM 1455 C C . ARG A 1 191 ? -11.243 -5.461 -35.472 1.00 79.31 191 ARG A C 1
ATOM 1457 O O . ARG A 1 191 ? -12.222 -5.839 -36.113 1.00 79.31 191 ARG A O 1
ATOM 1464 N N . THR A 1 192 ? -11.341 -5.029 -34.216 1.00 78.38 192 THR A N 1
ATOM 1465 C CA . THR A 1 192 ? -12.616 -4.880 -33.492 1.00 78.38 192 THR A CA 1
ATOM 1466 C C . THR A 1 192 ? -13.438 -3.726 -34.057 1.00 78.38 192 THR A C 1
ATOM 1468 O O . THR A 1 192 ? -14.614 -3.929 -34.341 1.00 78.38 192 THR A O 1
ATOM 1471 N N . ALA A 1 193 ? -12.837 -2.574 -34.364 1.00 82.50 193 ALA A N 1
ATOM 1472 C CA . ALA A 1 193 ? -13.523 -1.466 -35.031 1.00 82.50 193 ALA A CA 1
ATOM 1473 C C . ALA A 1 193 ? -14.067 -1.861 -36.417 1.00 82.50 193 ALA A C 1
ATOM 1475 O O . ALA A 1 193 ? -15.191 -1.498 -36.764 1.00 82.50 193 ALA A O 1
ATOM 1476 N N . ARG A 1 194 ? -13.318 -2.648 -37.204 1.00 80.62 194 ARG A N 1
ATOM 1477 C CA . ARG A 1 194 ? -13.797 -3.195 -38.486 1.00 80.62 194 ARG A CA 1
ATOM 1478 C C . ARG A 1 194 ? -14.935 -4.196 -38.296 1.00 80.62 194 ARG A C 1
ATOM 1480 O O . ARG A 1 194 ? -15.898 -4.135 -39.053 1.00 80.62 194 ARG A O 1
ATOM 1487 N N . LYS A 1 195 ? -14.874 -5.068 -37.281 1.00 85.31 195 LYS A N 1
ATOM 1488 C CA . LYS A 1 195 ? -15.984 -5.980 -36.943 1.00 85.31 195 LYS A CA 1
ATOM 1489 C C . LYS A 1 195 ? -17.248 -5.220 -36.536 1.00 85.31 195 LYS A C 1
ATOM 1491 O O . LYS A 1 195 ? -18.321 -5.569 -37.006 1.00 85.31 195 LYS A O 1
ATOM 1496 N N . VAL A 1 196 ? -17.124 -4.168 -35.725 1.00 82.00 196 VAL A N 1
ATOM 1497 C CA . VAL A 1 196 ? -18.260 -3.325 -35.312 1.00 82.00 196 VAL A CA 1
ATOM 1498 C C . VAL A 1 196 ? -18.870 -2.600 -36.512 1.00 82.00 196 VAL A C 1
ATOM 1500 O O . VAL A 1 196 ? -20.085 -2.611 -36.672 1.00 82.00 196 VAL A O 1
ATOM 1503 N N . LYS A 1 197 ? -18.046 -2.037 -37.405 1.00 80.00 197 LYS A N 1
ATOM 1504 C CA . LYS A 1 197 ? -18.534 -1.424 -38.652 1.00 80.00 197 LYS A CA 1
ATOM 1505 C C . LYS A 1 197 ? -19.217 -2.443 -39.567 1.00 80.00 197 LYS A C 1
ATOM 1507 O O . LYS A 1 197 ? -20.278 -2.150 -40.098 1.00 80.00 197 LYS A O 1
ATOM 1512 N N . ALA A 1 198 ? -18.643 -3.635 -39.728 1.00 82.06 198 ALA A N 1
ATOM 1513 C CA . ALA A 1 198 ? -19.238 -4.697 -40.538 1.00 82.06 198 ALA A CA 1
ATOM 1514 C C . ALA A 1 198 ? -20.574 -5.186 -39.956 1.00 82.06 198 ALA A C 1
ATOM 1516 O O . ALA A 1 198 ? -21.524 -5.383 -40.706 1.00 82.06 198 ALA A O 1
ATOM 1517 N N . ALA A 1 199 ? -20.672 -5.315 -38.630 1.00 80.62 199 ALA A N 1
ATOM 1518 C CA . ALA A 1 199 ? -21.921 -5.642 -37.948 1.00 80.62 199 ALA A CA 1
ATOM 1519 C C . ALA A 1 199 ? -22.975 -4.534 -38.116 1.00 80.62 199 ALA A C 1
ATOM 1521 O O . ALA A 1 199 ? -24.136 -4.836 -38.361 1.00 80.62 199 ALA A O 1
ATOM 1522 N N . ALA A 1 200 ? -22.575 -3.259 -38.055 1.00 79.00 200 ALA A N 1
ATOM 1523 C CA . ALA A 1 200 ? -23.478 -2.134 -38.298 1.00 79.00 200 ALA A CA 1
ATOM 1524 C C . ALA A 1 200 ? -23.994 -2.101 -39.748 1.00 79.00 200 ALA A C 1
ATOM 1526 O O . ALA A 1 200 ? -25.174 -1.857 -39.970 1.00 79.00 200 ALA A O 1
ATOM 1527 N N . VAL A 1 201 ? -23.136 -2.396 -40.731 1.00 82.38 201 VAL A N 1
ATOM 1528 C CA . VAL A 1 201 ? -23.533 -2.488 -42.147 1.00 82.38 201 VAL A CA 1
ATOM 1529 C C . VAL A 1 201 ? -24.459 -3.681 -42.389 1.00 82.38 201 VAL A C 1
ATOM 1531 O O . VAL A 1 201 ? -25.450 -3.529 -43.094 1.00 82.38 201 VAL A O 1
ATOM 1534 N N . LEU A 1 202 ? -24.189 -4.841 -41.780 1.00 79.69 202 LEU A N 1
ATOM 1535 C CA . LEU A 1 202 ? -25.097 -5.992 -41.843 1.00 79.69 202 LEU A CA 1
ATOM 1536 C C . LEU A 1 202 ? -26.456 -5.672 -41.224 1.00 79.69 202 LEU A C 1
ATOM 1538 O O . LEU A 1 202 ? -27.468 -5.947 -41.850 1.00 79.69 202 LEU A O 1
ATOM 1542 N N . HIS A 1 203 ? -26.488 -5.017 -40.063 1.00 76.69 203 HIS A N 1
ATOM 1543 C CA . HIS A 1 203 ? -27.736 -4.589 -39.436 1.00 76.69 203 HIS A CA 1
ATOM 1544 C C . HIS A 1 203 ? -28.510 -3.593 -40.317 1.00 76.69 203 HIS A C 1
ATOM 1546 O O . HIS A 1 203 ? -29.728 -3.685 -40.434 1.00 76.69 203 HIS A O 1
ATOM 1552 N N . GLN A 1 204 ? -27.819 -2.659 -40.981 1.00 77.25 204 GLN A N 1
ATOM 1553 C CA . GLN A 1 204 ? -28.436 -1.755 -41.958 1.00 77.25 204 GLN A CA 1
ATOM 1554 C C . GLN A 1 204 ? -29.076 -2.546 -43.114 1.00 77.25 204 GLN A C 1
ATOM 1556 O O . GLN A 1 204 ? -30.215 -2.280 -43.486 1.00 77.25 204 GLN A O 1
ATOM 1561 N N . PHE A 1 205 ? -28.377 -3.566 -43.620 1.00 78.06 205 PHE A N 1
ATOM 1562 C CA . PHE A 1 205 ? -28.859 -4.444 -44.688 1.00 78.06 205 PHE A CA 1
ATOM 1563 C C . PHE A 1 205 ? -30.023 -5.344 -44.236 1.00 78.06 205 PHE A C 1
ATOM 1565 O O . PHE A 1 205 ? -30.958 -5.570 -44.993 1.00 78.06 205 PHE A O 1
ATOM 1572 N N . GLU A 1 206 ? -30.007 -5.847 -43.001 1.00 77.25 206 GLU A N 1
ATOM 1573 C CA . GLU A 1 206 ? -31.090 -6.649 -42.414 1.00 77.25 206 GLU A CA 1
ATOM 1574 C C . GLU A 1 206 ? -32.366 -5.824 -42.189 1.00 77.25 206 GLU A C 1
ATOM 1576 O O . GLU A 1 206 ? -33.469 -6.336 -42.401 1.00 77.25 206 GLU A O 1
ATOM 1581 N N . VAL A 1 207 ? -32.225 -4.545 -41.819 1.00 76.31 207 VAL A N 1
ATOM 1582 C CA . VAL A 1 207 ? -33.336 -3.581 -41.739 1.00 76.31 207 VAL A CA 1
ATOM 1583 C C . VAL A 1 207 ? -33.870 -3.245 -43.137 1.00 76.31 207 VAL A C 1
ATOM 1585 O O . VAL A 1 207 ? -35.084 -3.229 -43.330 1.00 76.31 207 VAL A O 1
ATOM 1588 N N . GLU A 1 208 ? -32.996 -3.043 -44.129 1.00 70.06 208 GLU A N 1
ATOM 1589 C CA . GLU A 1 208 ? -33.390 -2.799 -45.529 1.00 70.06 208 GLU A CA 1
ATOM 1590 C C . GLU A 1 208 ? -34.056 -4.023 -46.186 1.00 70.06 208 GLU A C 1
ATOM 1592 O O . GLU A 1 208 ? -34.978 -3.869 -46.986 1.00 70.06 208 GLU A O 1
ATOM 1597 N N . MET A 1 209 ? -33.645 -5.240 -45.817 1.00 72.06 209 MET A N 1
ATOM 1598 C CA . MET A 1 209 ? -34.247 -6.501 -46.274 1.00 72.06 209 MET A CA 1
ATOM 1599 C C . MET A 1 209 ? -35.450 -6.957 -45.425 1.00 72.06 209 MET A C 1
ATOM 1601 O O . MET A 1 209 ? -36.025 -8.009 -45.702 1.00 72.06 209 MET A O 1
ATOM 1605 N N . GLY A 1 210 ? -35.848 -6.188 -44.404 1.00 62.94 210 GLY A N 1
ATOM 1606 C CA . GLY A 1 210 ? -37.053 -6.439 -43.602 1.00 62.94 210 GLY A CA 1
ATOM 1607 C C . GLY A 1 210 ? -36.987 -7.652 -42.664 1.00 62.94 210 GLY A C 1
ATOM 1608 O O . GLY A 1 210 ? -38.030 -8.141 -42.233 1.00 62.94 210 GLY A O 1
ATOM 1609 N N . LEU A 1 211 ? -35.787 -8.150 -42.344 1.00 60.34 211 LEU A N 1
ATOM 1610 C CA . LEU A 1 211 ? -35.567 -9.312 -41.468 1.00 60.34 211 LEU A CA 1
ATOM 1611 C C . LEU A 1 211 ? -35.479 -8.939 -39.976 1.00 60.34 211 LEU A C 1
ATOM 1613 O O . LEU A 1 211 ? -35.603 -9.817 -39.123 1.00 60.34 211 LEU A O 1
ATOM 1617 N N . VAL A 1 212 ? -35.321 -7.649 -39.652 1.00 57.50 212 VAL A N 1
ATOM 1618 C CA . VAL A 1 212 ? -35.358 -7.113 -38.281 1.00 57.50 212 VAL A CA 1
ATOM 1619 C C . VAL A 1 212 ? -36.219 -5.847 -38.248 1.00 57.50 212 VAL A C 1
ATOM 1621 O O . VAL A 1 212 ? -35.996 -4.910 -39.012 1.00 57.50 212 VAL A O 1
ATOM 1624 N N . ALA A 1 213 ? -37.217 -5.812 -37.361 1.00 54.97 213 ALA A N 1
ATOM 1625 C CA . ALA A 1 213 ? -38.053 -4.632 -37.152 1.00 54.97 213 ALA A CA 1
ATOM 1626 C C . ALA A 1 213 ? -37.253 -3.530 -36.428 1.00 54.97 213 ALA A C 1
ATOM 1628 O O . ALA A 1 213 ? -36.556 -3.841 -35.457 1.00 54.97 213 ALA A O 1
ATOM 1629 N N . PRO A 1 214 ? -37.349 -2.252 -36.845 1.00 48.09 214 PRO A N 1
ATOM 1630 C CA . PRO A 1 214 ? -36.676 -1.168 -36.140 1.00 48.09 214 PRO A CA 1
ATOM 1631 C C . PRO A 1 214 ? -37.176 -1.114 -34.689 1.00 48.09 214 PRO A C 1
ATOM 1633 O O . PRO A 1 214 ? -38.379 -1.285 -34.466 1.00 48.09 214 PRO A O 1
ATOM 1636 N N . PRO A 1 215 ? -36.304 -0.869 -33.689 1.00 42.66 215 PRO A N 1
ATOM 1637 C CA . PRO A 1 215 ? -36.776 -0.613 -32.342 1.00 42.66 215 PRO A CA 1
ATOM 1638 C C . PRO A 1 215 ? -37.666 0.624 -32.391 1.00 42.66 215 PRO A C 1
ATOM 1640 O O . PRO A 1 215 ? -37.228 1.729 -32.717 1.00 42.66 215 PRO A O 1
ATOM 1643 N N . SER A 1 216 ? -38.942 0.396 -32.106 1.00 36.41 216 SER A N 1
ATOM 1644 C CA . SER A 1 216 ? -39.973 1.406 -31.972 1.00 36.41 216 SER A CA 1
ATOM 1645 C C . SER A 1 216 ? -39.469 2.538 -31.083 1.00 36.41 216 SER A C 1
ATOM 1647 O O . SER A 1 216 ? -39.228 2.358 -29.890 1.00 36.41 216 SER A O 1
ATOM 1649 N N . SER A 1 217 ? -39.327 3.725 -31.662 1.00 43.66 217 SER A N 1
ATOM 1650 C CA . SER A 1 217 ? -39.187 4.968 -30.918 1.00 43.66 217 SER A CA 1
ATOM 1651 C C . SER A 1 217 ? -40.438 5.183 -30.059 1.00 43.66 217 SER A C 1
ATOM 1653 O O . SER A 1 217 ? -41.521 5.441 -30.582 1.00 43.66 217 SER A O 1
ATOM 1655 N N . THR A 1 218 ? -40.299 5.048 -28.744 1.00 33.97 218 THR A N 1
ATOM 1656 C CA . THR A 1 218 ? -41.280 5.360 -27.685 1.00 33.97 218 THR A CA 1
ATOM 1657 C C . THR A 1 218 ? -40.445 5.401 -26.396 1.00 33.97 218 THR A C 1
ATOM 1659 O O . THR A 1 218 ? -39.749 4.431 -26.131 1.00 33.97 218 THR A O 1
ATOM 1662 N N . THR A 1 219 ? -40.358 6.412 -25.530 1.00 33.38 219 THR A N 1
ATOM 1663 C CA . THR A 1 219 ? -41.024 7.705 -25.262 1.00 33.38 219 THR A CA 1
ATOM 1664 C C . THR A 1 219 ? -40.149 8.368 -24.169 1.00 33.38 219 THR A C 1
ATOM 1666 O O . THR A 1 219 ? -39.571 7.647 -23.362 1.00 33.38 219 THR A O 1
ATOM 1669 N N . ALA A 1 220 ? -39.862 9.674 -24.141 1.00 33.81 220 ALA A N 1
ATOM 1670 C CA . ALA A 1 220 ? -40.577 10.710 -23.371 1.00 33.81 220 ALA A CA 1
ATOM 1671 C C . ALA A 1 220 ? -39.706 11.989 -23.432 1.00 33.81 220 ALA A C 1
ATOM 1673 O O . ALA A 1 220 ? -38.510 11.921 -23.176 1.00 33.81 220 ALA A O 1
ATOM 1674 N N . ALA A 1 221 ? -40.182 13.122 -23.948 1.00 36.62 221 ALA A N 1
ATOM 1675 C CA . ALA A 1 221 ? -40.930 14.156 -23.224 1.00 36.62 221 ALA A CA 1
ATOM 1676 C C . ALA A 1 221 ? -40.179 14.789 -22.030 1.00 36.62 221 ALA A C 1
ATOM 1678 O O . ALA A 1 221 ? -40.144 14.229 -20.940 1.00 36.62 221 ALA A O 1
ATOM 1679 N N . SER A 1 222 ? -39.637 15.990 -22.264 1.00 37.00 222 SER A N 1
ATOM 1680 C CA . SER A 1 222 ? -39.571 17.194 -21.401 1.00 37.00 222 SER A CA 1
ATOM 1681 C C . SER A 1 222 ? -38.427 18.066 -21.969 1.00 37.00 222 SER A C 1
ATOM 1683 O O . SER A 1 222 ? -37.378 17.538 -22.299 1.00 37.00 222 SER A O 1
ATOM 1685 N N . THR A 1 223 ? -38.525 19.360 -22.258 1.00 37.75 223 THR A N 1
ATOM 1686 C CA . THR A 1 223 ? -39.334 20.453 -21.725 1.00 37.75 223 THR A CA 1
ATOM 1687 C C . THR A 1 223 ? -39.427 21.571 -22.779 1.00 37.75 223 THR A C 1
ATOM 1689 O O . THR A 1 223 ? -38.427 22.028 -23.323 1.00 37.75 223 THR A O 1
ATOM 1692 N N . THR A 1 224 ? -40.631 22.074 -23.035 1.00 39.44 224 THR A N 1
ATOM 1693 C CA . THR A 1 224 ? -40.834 23.458 -23.489 1.00 39.44 224 THR A CA 1
ATOM 1694 C C . THR A 1 224 ? -40.815 24.388 -22.279 1.00 39.44 224 THR A C 1
ATOM 1696 O O . THR A 1 224 ? -41.510 24.101 -21.302 1.00 39.44 224 THR A O 1
ATOM 1699 N N . PRO A 1 225 ? -40.176 25.562 -22.390 1.00 49.31 225 PRO A N 1
ATOM 1700 C CA . PRO A 1 225 ? -40.756 26.772 -21.837 1.00 49.31 225 PRO A CA 1
ATOM 1701 C C . PRO A 1 225 ? -41.053 27.787 -22.950 1.00 49.31 225 PRO A C 1
ATOM 1703 O O . PRO A 1 225 ? -40.181 28.240 -23.679 1.00 49.31 225 PRO A O 1
ATOM 1706 N N . THR A 1 226 ? -42.346 28.083 -23.062 1.00 48.38 226 THR A N 1
ATOM 1707 C CA . THR A 1 226 ? -42.979 29.390 -23.287 1.00 48.38 226 THR A CA 1
ATOM 1708 C C . THR A 1 226 ? -42.161 30.503 -23.975 1.00 48.38 226 THR A C 1
ATOM 1710 O O . THR A 1 226 ? -41.281 31.120 -23.383 1.00 48.38 226 THR A O 1
ATOM 1713 N N . VAL A 1 227 ? -42.567 30.872 -25.193 1.00 45.16 227 VAL A N 1
ATOM 1714 C CA . VAL A 1 227 ? -42.553 32.273 -25.642 1.00 45.16 227 VAL A CA 1
ATOM 1715 C C . VAL A 1 227 ? -43.922 32.548 -26.254 1.00 45.16 227 VAL A C 1
ATOM 1717 O O . VAL A 1 227 ? -44.276 32.024 -27.308 1.00 45.16 227 VAL A O 1
ATOM 1720 N N . GLY A 1 228 ? -44.724 33.308 -25.511 1.00 40.81 228 GLY A N 1
ATOM 1721 C CA . GLY A 1 228 ? -46.042 33.768 -25.919 1.00 40.81 228 GLY A CA 1
ATOM 1722 C C . GLY A 1 228 ? -45.972 34.828 -27.019 1.00 40.81 228 GLY A C 1
ATOM 1723 O O . GLY A 1 228 ? -45.033 35.615 -27.106 1.00 40.81 228 GLY A O 1
ATOM 1724 N N . ALA A 1 229 ? -47.009 34.817 -27.846 1.00 43.22 229 ALA A N 1
ATOM 1725 C CA . ALA A 1 229 ? -47.244 35.672 -28.997 1.00 43.22 229 ALA A CA 1
ATOM 1726 C C . ALA A 1 229 ? -47.310 37.183 -28.693 1.00 43.22 229 ALA A C 1
ATOM 1728 O O . ALA A 1 229 ? -47.838 37.588 -27.657 1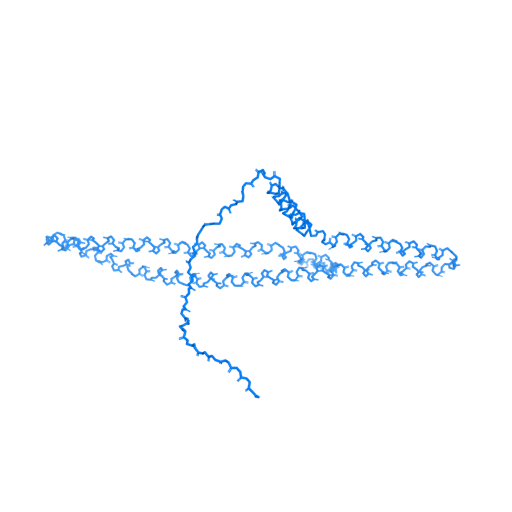.00 43.22 229 ALA A O 1
ATOM 1729 N N . ARG A 1 230 ? -46.916 37.996 -29.687 1.00 45.25 230 ARG A N 1
ATOM 1730 C CA . ARG A 1 230 ? -47.681 39.130 -30.262 1.00 45.25 230 ARG A CA 1
ATOM 1731 C C . ARG A 1 230 ? -46.989 39.581 -31.567 1.00 45.25 230 ARG A C 1
ATOM 1733 O O . ARG A 1 230 ? -45.781 39.761 -31.556 1.00 45.25 230 ARG A O 1
ATOM 1740 N N . VAL A 1 231 ? -47.661 39.448 -32.725 1.00 43.19 231 VAL A N 1
ATOM 1741 C CA . VAL A 1 231 ? -48.313 40.538 -33.511 1.00 43.19 231 VAL A CA 1
ATOM 1742 C C . VAL A 1 231 ? -47.275 41.577 -33.965 1.00 43.19 231 VAL A C 1
ATOM 1744 O O . VAL A 1 231 ? -46.620 42.148 -33.111 1.00 43.19 231 VAL A O 1
ATOM 1747 N N . GLY A 1 232 ? -47.036 41.915 -35.231 1.00 40.81 232 GLY A N 1
ATOM 1748 C CA . GLY A 1 232 ? -47.765 41.854 -36.500 1.00 40.81 232 GLY A CA 1
ATOM 1749 C C . GLY A 1 232 ? -47.197 42.991 -37.386 1.00 40.81 232 GLY A C 1
ATOM 1750 O O . GLY A 1 232 ? -46.531 43.875 -36.854 1.00 40.81 232 GLY A O 1
ATOM 1751 N N . ASP A 1 233 ? -47.481 42.951 -38.693 1.00 44.97 233 ASP A N 1
ATOM 1752 C CA . ASP A 1 233 ? -47.234 43.986 -39.731 1.00 44.97 233 ASP A CA 1
ATOM 1753 C C . ASP A 1 233 ? -45.784 44.191 -40.228 1.00 44.97 233 ASP A C 1
ATOM 1755 O O . ASP A 1 233 ? -44.852 44.393 -39.462 1.00 44.97 233 ASP A O 1
ATOM 1759 N N . GLN A 1 234 ? -45.468 43.907 -41.500 1.00 41.66 234 GLN A N 1
ATOM 1760 C CA . GLN A 1 234 ? -45.802 44.584 -42.775 1.00 41.66 234 GLN A CA 1
ATOM 1761 C C . GLN A 1 234 ? -44.979 45.848 -43.094 1.00 41.66 234 GLN A C 1
ATOM 1763 O O . GLN A 1 234 ? -45.044 46.847 -42.397 1.00 41.66 234 GLN A O 1
ATOM 1768 N N . GLN A 1 235 ? -44.329 45.760 -44.265 1.00 39.62 235 GLN A N 1
ATOM 1769 C CA . GLN A 1 235 ? -44.070 46.791 -45.285 1.00 39.62 235 GLN A CA 1
ATOM 1770 C C . GLN A 1 235 ? -43.185 48.013 -44.968 1.00 39.62 235 GLN A C 1
ATOM 1772 O O . GLN A 1 235 ? -43.556 48.922 -44.243 1.00 39.62 235 GLN A O 1
ATOM 1777 N N . GLY A 1 236 ? -42.080 48.092 -45.719 1.00 42.47 236 GLY A N 1
ATOM 1778 C CA . GLY A 1 236 ? -41.934 49.087 -46.790 1.00 42.47 236 GLY A CA 1
ATOM 1779 C C . GLY A 1 236 ? -41.747 50.555 -46.403 1.00 42.47 236 GLY A C 1
ATOM 1780 O O . GLY A 1 236 ? -42.718 51.299 -46.313 1.00 42.47 236 GLY A O 1
ATOM 1781 N N . SER A 1 237 ? -40.491 51.000 -46.369 1.00 41.28 237 SER A N 1
ATOM 1782 C CA . SER A 1 237 ? -39.910 52.057 -47.228 1.00 41.28 237 SER A CA 1
ATOM 1783 C C . SER A 1 237 ? -38.417 52.177 -46.942 1.00 41.28 237 SER A C 1
ATOM 1785 O O . SER A 1 237 ? -38.045 52.057 -45.754 1.00 41.28 237 SER A O 1
#

Mean predicted aligned error: 17.89 Å

Radius of gyration: 38.78 Å; Cα contacts (8 Å, |Δi|>4): 80; chains: 1; bounding box: 92×62×101 Å

Secondary structure (DSSP, 8-state):
----------HHHHHHHHHHHHHHHHHHHHHHHHHHHHHHHHHHHHHHHHHHHHHHHHHHHHHHHHH--HHHHHHHHHHHHHHHHHHHHHHHHHHHHHHHHHHHHHHHHHHHHHHHHHHHHHHHHHHHHHHHHHHHHHHHHHHHHHHHHHTT-HHHHHHHHHHHHHHHHHHHHHHHHHHS---HHHHHHHHHHHHHHHHHHHHHHHHHTTSS-------------------------

Solvent-accessible surface area (backbone atoms only — not comparable to full-atom values): 13447 Å² total; per-residue (Å²): 137,79,84,78,76,84,62,87,66,54,70,63,56,59,51,50,52,51,43,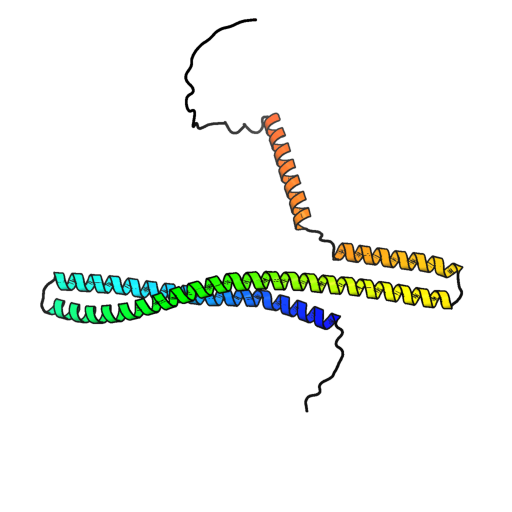50,51,52,59,60,45,54,60,52,49,51,50,52,50,50,51,38,46,50,54,30,51,53,34,48,53,52,40,53,52,46,54,51,51,48,52,51,46,54,51,49,32,54,51,24,60,68,68,64,42,73,69,36,43,56,54,28,54,55,46,49,55,53,47,53,53,51,49,54,53,42,53,52,38,50,54,52,28,54,51,35,47,53,51,35,54,53,44,50,57,50,41,53,54,46,49,51,52,48,50,54,50,43,53,51,51,51,51,51,52,53,52,50,52,51,51,51,53,54,48,54,53,50,52,53,50,55,54,50,61,73,69,71,46,72,80,59,46,56,58,51,49,53,48,52,53,47,52,51,48,50,50,48,48,49,46,48,60,72,67,38,74,78,45,58,68,56,56,48,49,51,53,50,52,49,50,51,51,50,51,51,52,49,52,52,49,34,46,74,69,65,77,44,82,76,84,74,90,79,87,84,92,86,82,86,80,88,83,83,88,78,89,80,88,85,82,90,133

Nearest PDB structures (foldseek):
  6zw4-assembly1_E  TM=6.290E-01  e=4.139E-02  Nostoc punctiforme
  4whe-assembly1_A  TM=8.012E-01  e=1.403E+00  Escherichia coli K-12
  6ox7-assembly1_C  TM=8.042E-01  e=6.351E+00  Homo sapiens
  7aal-assembly1_B  TM=3.569E-01  e=1.755E+00  Homo sapiens
  6h2e-assembly1_Q-2  TM=3.023E-01  e=6.351E+00  Aeromonas hydrophila subsp. hydrophila AL09-71

Foldseek 3Di:
DDPPPPDPPPVLVVLVVVLVVLVVVLVVLVVVLVVLVVQLVVLVVVLVVLVVLLVVLVVLLVVLVVVVDPVSVVVSVVSVVVSVVSVVVSVVSVVSNVVSVVVSVVSVVVSVVSNVVSVVSSVVSVVVSVVVVLVVLVVVLVVVLVVVVVVPPVVVSVVVVVVSVVVNVVVVVVCCVVVPDPVCVVVVVVVVVVVVVVVVVVVVVCVVVVVDDPPDDDDDDDDDDDDDDDDDDDDDD

pLDDT: mean 77.47, std 18.68, range [33.38, 97.94]

Sequence (237 aa):
MGFFISKAEDPEVMLQDAIEEMRITMPKLNSVLVATRATVIRLEEERDALQRTERNLTAAIQAALRDGSAAARAVAEEDAVQLQQLRVDLASTLEQWASAQKAHESAQVSVDSLKAKLKDKIEASQRALKEREKAKVLRVAADAIAELQSYGVAATADKFLDQIKQEVAESKAAVEVATGQLDTGAIERERTARKVKAAAVLHQFEVEMGLVAPPSSTTAASTTPTVGARVGDQQGS